Protein AF-A0A166AL87-F1 (afdb_monomer_lite)

Sequence (270 aa):
LDVDVDCTDPNGWQTPAPPPASHVGIPGDTWTGIASRAALLPNVRVRGVTHQHHPTIMALFAAEANRRSLALEYPAAIIDYPAELTDNILSIFAHLQSPVNLTVSGSPALYGRFEVLTFTGMGLDEVHREVTLSTTEPGRIIASFFDQSLPRTSVRSLTLDASLWKVFLQSCGDLPNLEHVLVRFPGGPYTSSFGDTVGAPSTWPSLRTLRLVGVGVERPILTVQTILNTIHALRLPEKMQVLVLERIDLLGPTHELAQMDAAQRVVLPQ

Foldseek 3Di:
DQWEAEPVDLPPTDGVDDDDDDDDDDDDPSPLVVLQVQLVALAYEYEQDDPVCQVSCCVRHLVPLNRQYYAYEHPDEPPPDDLVSLLSQLQSLLSAAFQKAWEWEWDDDPPDQWIWIKIWIAHPVNRIYIYTHIYNQVLSSLLSNCVRRNPLQRYAEYEYEQLCLQSNCQRVAENANHAYYEYEYQDDPSLVSQQPDPHQAHEHANHAEYEYEYPHPAAAEDEPVSVVSNLVSHNYPAAHAEYEYESHHYDDDCVCVCVDPNYPGYHDYD

pLDDT: mean 80.8, std 15.37, range [33.19, 97.62]

Structure (mmCIF, N/CA/C/O backbone):
data_AF-A0A166AL87-F1
#
_entry.id   AF-A0A166AL87-F1
#
loop_
_atom_site.group_PDB
_atom_site.id
_atom_site.type_symbol
_atom_site.label_atom_id
_atom_site.label_alt_id
_atom_site.label_comp_id
_atom_site.label_asym_id
_atom_site.label_entity_id
_atom_site.label_seq_id
_atom_site.pdbx_PDB_ins_code
_atom_site.Cartn_x
_atom_site.Cartn_y
_atom_site.Cartn_z
_atom_site.occupancy
_atom_site.B_iso_or_equiv
_atom_site.auth_seq_id
_atom_site.auth_comp_id
_atom_site.auth_asym_id
_atom_site.auth_atom_id
_atom_site.pdbx_PDB_model_num
ATOM 1 N N . LEU A 1 1 ? 4.055 -15.944 -13.967 1.00 62.59 1 LEU A N 1
ATOM 2 C CA . LEU A 1 1 ? 5.179 -15.100 -14.415 1.00 62.59 1 LEU A CA 1
ATOM 3 C C . LEU A 1 1 ? 5.733 -15.768 -15.656 1.00 62.59 1 LEU A C 1
ATOM 5 O O . LEU A 1 1 ? 6.060 -16.944 -15.551 1.00 62.59 1 LEU A O 1
ATOM 9 N N . ASP A 1 2 ? 5.767 -15.075 -16.793 1.00 76.19 2 ASP A N 1
ATOM 10 C CA . ASP A 1 2 ? 6.202 -15.682 -18.060 1.00 76.19 2 ASP A CA 1
ATOM 11 C C . ASP A 1 2 ? 7.680 -15.394 -18.331 1.00 76.19 2 ASP A C 1
ATOM 13 O O . ASP A 1 2 ? 8.364 -16.209 -18.944 1.00 76.19 2 ASP A O 1
ATOM 17 N N . VAL A 1 3 ? 8.186 -14.259 -17.835 1.00 81.69 3 VAL A N 1
ATOM 18 C CA . VAL A 1 3 ? 9.603 -13.897 -17.908 1.00 81.69 3 VAL A CA 1
ATOM 19 C C . VAL A 1 3 ? 10.027 -13.033 -16.719 1.00 81.69 3 VAL A C 1
ATOM 21 O O . VAL A 1 3 ? 9.261 -12.188 -16.246 1.00 81.69 3 VAL A O 1
ATOM 24 N N . ASP A 1 4 ? 11.259 -13.251 -16.264 1.00 81.50 4 ASP A N 1
ATOM 25 C CA . ASP A 1 4 ? 11.987 -12.397 -15.326 1.00 81.50 4 ASP A CA 1
ATOM 26 C C . ASP A 1 4 ? 13.245 -11.885 -16.036 1.00 81.50 4 ASP A C 1
ATOM 28 O O . ASP A 1 4 ? 14.024 -12.677 -16.574 1.00 81.50 4 ASP A O 1
ATOM 32 N N . VAL A 1 5 ? 13.386 -10.567 -16.120 1.00 81.56 5 VAL A N 1
ATOM 33 C CA . VAL A 1 5 ? 14.433 -9.900 -16.888 1.00 81.56 5 VAL A CA 1
ATOM 34 C C . VAL A 1 5 ? 15.276 -9.052 -15.941 1.00 81.56 5 VAL A C 1
ATOM 36 O O . VAL A 1 5 ? 14.786 -8.061 -15.408 1.00 81.56 5 VAL A O 1
ATOM 39 N N . ASP A 1 6 ? 16.548 -9.400 -15.769 1.00 81.31 6 ASP A N 1
ATOM 40 C CA . ASP A 1 6 ? 17.488 -8.620 -14.960 1.00 81.31 6 ASP A CA 1
ATOM 41 C C . ASP A 1 6 ? 18.301 -7.651 -15.836 1.00 81.31 6 ASP A C 1
ATOM 43 O O . ASP A 1 6 ? 19.064 -8.072 -16.702 1.00 81.31 6 ASP A O 1
ATOM 47 N N . CYS A 1 7 ? 18.142 -6.343 -15.618 1.00 75.50 7 CYS A N 1
ATOM 48 C CA . CYS A 1 7 ? 18.905 -5.301 -16.313 1.00 75.50 7 CYS A CA 1
ATOM 49 C C . CYS A 1 7 ? 20.388 -5.239 -15.892 1.00 75.50 7 CYS A C 1
ATOM 51 O O . CYS A 1 7 ? 21.172 -4.545 -16.539 1.00 75.50 7 CYS A O 1
ATOM 53 N N . THR A 1 8 ? 20.770 -5.869 -14.776 1.00 72.56 8 THR A N 1
ATOM 54 C CA . THR A 1 8 ? 22.143 -5.845 -14.239 1.00 72.56 8 THR A CA 1
ATOM 55 C C . THR A 1 8 ? 22.982 -7.036 -14.680 1.00 72.56 8 THR A C 1
ATOM 57 O O . THR A 1 8 ? 24.210 -6.942 -14.686 1.00 72.56 8 THR A O 1
ATOM 60 N N . ASP A 1 9 ? 22.337 -8.123 -15.105 1.00 68.50 9 ASP A N 1
ATOM 61 C CA . ASP A 1 9 ? 23.007 -9.286 -15.667 1.00 68.50 9 ASP A CA 1
ATOM 62 C C . ASP A 1 9 ? 22.778 -9.336 -17.190 1.00 68.50 9 ASP A C 1
ATOM 64 O O . ASP A 1 9 ? 21.678 -9.660 -17.644 1.00 68.50 9 ASP A O 1
ATOM 68 N N . PRO A 1 10 ? 23.807 -9.072 -18.019 1.00 57.94 10 PRO A N 1
ATOM 69 C CA . PRO A 1 10 ? 23.687 -9.170 -19.474 1.00 57.94 10 PRO A CA 1
ATOM 70 C C . PRO A 1 10 ? 23.348 -10.591 -19.966 1.00 57.94 10 PRO A C 1
ATOM 72 O O . PRO A 1 10 ? 22.984 -10.750 -21.133 1.00 57.94 10 PRO A O 1
ATOM 75 N N . ASN A 1 11 ? 23.446 -11.606 -19.096 1.00 57.69 11 ASN A N 1
ATOM 76 C CA . ASN A 1 11 ? 23.045 -12.995 -19.326 1.00 57.69 11 ASN A CA 1
ATOM 77 C C . ASN A 1 11 ? 21.833 -13.431 -18.471 1.00 57.69 11 ASN A C 1
ATOM 79 O O . ASN A 1 11 ? 21.455 -14.601 -18.526 1.00 57.69 11 ASN A O 1
ATOM 83 N N . GLY A 1 12 ? 21.211 -12.521 -17.710 1.00 51.00 12 GLY A N 1
ATOM 84 C CA . GLY A 1 12 ? 20.216 -12.784 -16.657 1.00 51.00 12 GLY A CA 1
ATOM 85 C C . GLY A 1 12 ? 18.828 -13.203 -17.137 1.00 51.00 12 GLY A C 1
ATOM 86 O O . GLY A 1 12 ? 17.823 -12.886 -16.505 1.00 51.00 12 GLY A O 1
ATOM 87 N N . TRP A 1 13 ? 18.745 -13.888 -18.276 1.00 55.47 13 TRP A N 1
ATOM 88 C CA . TRP A 1 13 ? 17.519 -14.509 -18.761 1.00 55.47 13 TRP A CA 1
ATOM 89 C C . TRP A 1 13 ? 17.313 -15.862 -18.088 1.00 55.47 13 TRP A C 1
ATOM 91 O O . TRP A 1 13 ? 17.967 -16.843 -18.436 1.00 55.47 13 TRP A O 1
ATOM 101 N N . GLN A 1 14 ? 16.334 -15.948 -17.191 1.00 47.12 14 GLN A N 1
ATOM 102 C CA . GLN A 1 14 ? 15.749 -17.228 -16.799 1.00 47.12 14 GLN A CA 1
ATOM 103 C C . GLN A 1 14 ? 14.353 -17.335 -17.413 1.00 47.12 14 GLN A C 1
ATOM 105 O O . GLN A 1 14 ? 13.357 -16.886 -16.854 1.00 47.12 14 GLN A O 1
ATOM 110 N N . THR A 1 15 ? 14.277 -17.942 -18.597 1.00 41.88 15 THR A N 1
ATOM 111 C CA . THR A 1 15 ? 13.032 -18.589 -19.032 1.00 41.88 15 THR A CA 1
ATOM 112 C C . THR A 1 15 ? 12.976 -19.969 -18.366 1.00 41.88 15 THR A C 1
ATOM 114 O O . THR A 1 15 ? 14.023 -20.614 -18.259 1.00 41.88 15 THR A O 1
ATOM 117 N N . PRO A 1 16 ? 11.814 -20.475 -17.905 1.00 39.38 16 PRO A N 1
ATOM 118 C CA . PRO A 1 16 ? 11.702 -21.904 -17.631 1.00 39.38 16 PRO A CA 1
ATOM 119 C C . PRO A 1 16 ? 12.000 -22.630 -18.957 1.00 39.38 16 PRO A C 1
ATOM 121 O O . PRO A 1 16 ? 11.328 -22.401 -19.958 1.00 39.38 16 PRO A O 1
ATOM 124 N N . ALA A 1 17 ? 13.104 -23.378 -18.967 1.00 40.38 17 ALA A N 1
ATOM 125 C CA . ALA A 1 17 ? 13.898 -23.772 -20.134 1.00 40.38 17 ALA A CA 1
ATOM 126 C C . ALA A 1 17 ? 13.139 -24.143 -21.432 1.00 40.38 17 ALA A C 1
ATOM 128 O O . ALA A 1 17 ? 12.205 -24.944 -21.391 1.00 40.38 17 ALA A O 1
ATOM 129 N N . PRO A 1 18 ? 13.654 -23.733 -22.609 1.00 43.50 18 PRO A N 1
ATOM 130 C CA . PRO A 1 18 ? 13.506 -24.468 -23.865 1.00 43.50 18 PRO A CA 1
ATOM 131 C C . PRO A 1 18 ? 14.831 -25.161 -24.285 1.00 43.50 18 PRO A C 1
ATOM 133 O O . PRO A 1 18 ? 15.889 -24.850 -23.734 1.00 43.50 18 PRO A O 1
ATOM 136 N N . PRO A 1 19 ? 14.801 -26.150 -25.210 1.00 40.03 19 PRO A N 1
ATOM 137 C CA . PRO A 1 19 ? 15.909 -27.084 -25.451 1.00 40.03 19 PRO A CA 1
ATOM 138 C C . PRO A 1 19 ? 17.120 -26.407 -26.119 1.00 40.03 19 PRO A C 1
ATOM 140 O O . PRO A 1 19 ? 16.991 -25.308 -26.663 1.00 40.03 19 PRO A O 1
ATOM 143 N N . PRO A 1 20 ? 18.310 -27.040 -26.099 1.00 45.12 20 PRO A N 1
ATOM 144 C CA . PRO A 1 20 ? 19.537 -26.365 -26.480 1.00 45.12 20 PRO A CA 1
ATOM 145 C C . PRO A 1 20 ? 19.622 -26.239 -28.000 1.00 45.12 20 PRO A C 1
ATOM 147 O O . PRO A 1 20 ? 19.520 -27.230 -28.720 1.00 45.12 20 PRO A O 1
ATOM 150 N N . ALA A 1 21 ? 19.907 -25.034 -28.485 1.00 37.06 21 ALA A N 1
ATOM 151 C CA . ALA A 1 21 ? 20.569 -24.867 -29.767 1.00 37.06 21 ALA A CA 1
ATOM 152 C C . ALA A 1 21 ? 21.451 -23.615 -29.755 1.00 37.06 21 ALA A C 1
ATOM 154 O O . ALA A 1 21 ? 21.004 -22.493 -29.535 1.00 37.06 21 ALA A O 1
ATOM 155 N N . SER A 1 22 ? 22.730 -23.884 -29.984 1.00 42.44 22 SER A N 1
ATOM 156 C CA . SER A 1 22 ? 23.825 -22.992 -30.349 1.00 42.44 22 SER A CA 1
ATOM 157 C C . SER A 1 22 ? 23.432 -21.790 -31.214 1.00 42.44 22 SER A C 1
ATOM 159 O O . SER A 1 22 ? 22.923 -22.012 -32.301 1.00 42.44 22 SER A O 1
ATOM 161 N N . HIS A 1 23 ? 23.803 -20.572 -30.804 1.00 35.94 23 HIS A N 1
ATOM 162 C CA . HIS A 1 23 ? 24.295 -19.471 -31.657 1.00 35.94 23 HIS A CA 1
ATOM 163 C C . HIS A 1 23 ? 25.000 -18.452 -30.734 1.00 35.94 23 HIS A C 1
ATOM 165 O O . HIS A 1 23 ? 24.417 -18.002 -29.757 1.00 35.94 23 HIS A O 1
ATOM 171 N N . VAL A 1 24 ? 26.334 -18.342 -30.792 1.00 34.31 24 VAL A N 1
ATOM 172 C CA . VAL A 1 24 ? 27.117 -17.343 -31.558 1.00 34.31 24 VAL A CA 1
ATOM 173 C C . VAL A 1 24 ? 26.816 -15.901 -31.122 1.00 34.31 24 VAL A C 1
ATOM 175 O O . VAL A 1 24 ? 25.685 -15.437 -31.200 1.00 34.31 24 VAL A O 1
ATOM 178 N N . GLY A 1 25 ? 27.859 -15.219 -30.636 1.00 33.19 25 GLY A N 1
ATOM 179 C CA . GLY A 1 25 ? 27.777 -13.944 -29.930 1.00 33.19 25 GLY A CA 1
ATOM 180 C C . GLY A 1 25 ? 27.331 -12.735 -30.753 1.00 33.19 25 GLY A C 1
ATOM 181 O O . GLY A 1 25 ? 27.537 -12.660 -31.962 1.00 33.19 25 GLY A O 1
ATOM 182 N N . ILE A 1 26 ? 26.790 -11.752 -30.031 1.00 35.66 26 ILE A N 1
ATOM 183 C CA . ILE A 1 26 ? 26.637 -10.364 -30.470 1.00 35.66 26 ILE A CA 1
ATOM 184 C C . ILE A 1 26 ? 27.148 -9.476 -29.322 1.00 35.66 26 ILE A C 1
ATOM 186 O O . ILE A 1 26 ? 26.513 -9.436 -28.268 1.00 35.66 26 ILE A O 1
ATOM 190 N N . PRO A 1 27 ? 28.297 -8.793 -29.467 1.00 40.56 27 PRO A N 1
ATOM 191 C CA . PRO A 1 27 ? 28.697 -7.727 -28.563 1.00 40.56 27 PRO A CA 1
ATOM 192 C C . PRO A 1 27 ? 28.059 -6.408 -29.030 1.00 40.56 27 PRO A C 1
ATOM 194 O O . PRO A 1 27 ? 28.359 -5.927 -30.120 1.00 40.56 27 PRO A O 1
ATOM 197 N N . GLY A 1 28 ? 27.182 -5.846 -28.193 1.00 41.03 28 GLY A N 1
ATOM 198 C CA . GLY A 1 28 ? 26.427 -4.606 -28.432 1.00 41.03 28 GLY A CA 1
ATOM 199 C C . GLY A 1 28 ? 24.920 -4.866 -28.552 1.00 41.03 28 GLY A C 1
ATOM 200 O O . GLY A 1 28 ? 24.495 -5.612 -29.425 1.00 41.03 28 GLY A O 1
ATOM 201 N N . ASP A 1 29 ? 24.114 -4.275 -27.664 1.00 52.00 29 ASP A N 1
ATOM 202 C CA . ASP A 1 29 ? 22.635 -4.317 -27.659 1.00 52.00 29 ASP A CA 1
ATOM 203 C C . ASP A 1 29 ? 21.937 -5.676 -27.454 1.00 52.00 29 ASP A C 1
ATOM 205 O O . ASP A 1 29 ? 20.791 -5.879 -27.869 1.00 52.00 29 ASP A O 1
ATOM 209 N N . THR A 1 30 ? 22.545 -6.600 -26.705 1.00 62.25 30 THR A N 1
ATOM 210 C CA . THR A 1 30 ? 21.826 -7.801 -26.238 1.00 62.25 30 THR A CA 1
ATOM 211 C C . THR A 1 30 ? 20.598 -7.437 -25.400 1.00 62.25 30 THR A C 1
ATOM 213 O O . THR A 1 30 ? 19.546 -8.051 -25.574 1.00 62.25 30 THR A O 1
ATOM 216 N N . TRP A 1 31 ? 20.692 -6.388 -24.574 1.00 66.81 31 TRP A N 1
ATOM 217 C CA . TRP A 1 31 ? 19.609 -5.898 -23.718 1.00 66.81 31 TRP A CA 1
ATOM 218 C C . TRP A 1 31 ? 18.373 -5.418 -24.491 1.00 66.81 31 TRP A C 1
ATOM 220 O O . TRP A 1 31 ? 17.261 -5.855 -24.209 1.00 66.81 31 TRP A O 1
ATOM 230 N N . THR A 1 32 ? 18.533 -4.551 -25.491 1.00 69.81 32 THR A N 1
ATOM 231 C CA . THR A 1 32 ? 17.397 -3.968 -26.227 1.00 69.81 32 THR A CA 1
ATOM 232 C C . THR A 1 32 ? 16.627 -5.035 -27.012 1.00 69.81 32 THR A C 1
ATOM 234 O O . THR A 1 32 ? 15.392 -5.053 -27.006 1.00 69.81 32 THR A O 1
ATOM 237 N N . GLY A 1 33 ? 17.335 -5.987 -27.632 1.00 72.94 33 GLY A N 1
ATOM 238 C CA . GLY A 1 33 ? 16.710 -7.134 -28.303 1.00 72.94 33 GLY A CA 1
ATOM 239 C C . GLY A 1 33 ? 16.046 -8.119 -27.330 1.00 72.94 33 GLY A C 1
ATOM 240 O O . GLY A 1 33 ? 15.048 -8.765 -27.659 1.00 72.94 33 GLY A O 1
ATOM 241 N N . ILE A 1 34 ? 16.575 -8.230 -26.113 1.00 71.62 34 ILE A N 1
ATOM 242 C CA . ILE A 1 34 ? 15.970 -8.959 -24.994 1.00 71.62 34 ILE A CA 1
ATOM 243 C C . ILE A 1 34 ? 14.666 -8.284 -24.548 1.00 71.62 34 ILE A C 1
ATOM 245 O O . ILE A 1 34 ? 13.617 -8.930 -24.531 1.00 71.62 34 ILE A O 1
ATOM 249 N N . ALA A 1 35 ? 14.712 -6.989 -24.246 1.00 75.62 35 ALA A N 1
ATOM 250 C CA . ALA A 1 35 ? 13.580 -6.217 -23.759 1.00 75.62 35 ALA A CA 1
ATOM 251 C C . ALA A 1 35 ? 12.435 -6.216 -24.780 1.00 75.62 35 ALA A C 1
ATOM 253 O O . ALA A 1 35 ? 11.284 -6.443 -24.419 1.00 75.62 35 ALA A O 1
ATOM 254 N N . SER A 1 36 ? 12.762 -6.084 -26.069 1.00 79.38 36 SER A N 1
ATOM 255 C CA . SER A 1 36 ? 11.781 -6.131 -27.161 1.00 79.38 36 SER A CA 1
ATOM 256 C C . SER A 1 36 ? 11.045 -7.473 -27.244 1.00 79.38 36 SER A C 1
ATOM 258 O O . SER A 1 36 ? 9.847 -7.502 -27.505 1.00 79.38 36 SER A O 1
ATOM 260 N N . ARG A 1 37 ? 11.730 -8.598 -26.990 1.00 78.25 37 ARG A N 1
ATOM 261 C CA . ARG A 1 37 ? 11.098 -9.930 -26.971 1.00 78.25 37 ARG A CA 1
ATOM 262 C C . ARG A 1 37 ? 10.248 -10.141 -25.724 1.00 78.25 37 ARG A C 1
ATOM 264 O O . ARG A 1 37 ? 9.121 -10.615 -25.831 1.00 78.25 37 ARG A O 1
ATOM 271 N N . ALA A 1 38 ? 10.765 -9.760 -24.558 1.00 81.50 38 ALA A N 1
ATOM 272 C CA . ALA A 1 38 ? 10.020 -9.827 -23.304 1.00 81.50 38 ALA A CA 1
ATOM 273 C C . ALA A 1 38 ? 8.758 -8.948 -23.341 1.00 81.50 38 ALA A C 1
ATOM 275 O O . ALA A 1 38 ? 7.728 -9.329 -22.791 1.00 81.50 38 ALA A O 1
ATOM 276 N N . ALA A 1 39 ? 8.797 -7.814 -24.049 1.00 82.31 39 ALA A N 1
ATOM 277 C CA . ALA A 1 39 ? 7.653 -6.927 -24.221 1.00 82.31 39 ALA A CA 1
ATOM 278 C C . ALA A 1 39 ? 6.463 -7.592 -24.935 1.00 82.31 39 ALA A C 1
ATOM 280 O O . ALA A 1 39 ? 5.337 -7.136 -24.762 1.00 82.31 39 ALA A O 1
ATOM 281 N N . LEU A 1 40 ? 6.655 -8.702 -25.649 1.00 83.56 40 LEU A N 1
ATOM 282 C CA . LEU A 1 40 ? 5.561 -9.455 -26.274 1.00 83.56 40 LEU A CA 1
ATOM 283 C C . LEU A 1 40 ? 4.847 -10.413 -25.305 1.00 83.56 40 LEU A C 1
ATOM 285 O O . LEU A 1 40 ? 3.809 -10.972 -25.652 1.00 83.56 40 LEU A O 1
ATOM 289 N N . LEU A 1 41 ? 5.392 -10.634 -24.104 1.00 86.81 41 LEU A N 1
ATOM 290 C CA . LEU A 1 41 ? 4.856 -11.603 -23.148 1.00 86.81 41 LEU A CA 1
ATOM 291 C C . LEU A 1 41 ? 3.808 -10.975 -22.215 1.00 86.81 41 LEU A C 1
ATOM 293 O O . LEU A 1 41 ? 3.985 -9.845 -21.758 1.00 86.81 41 LEU A O 1
ATOM 297 N N . PRO A 1 42 ? 2.723 -11.687 -21.869 1.00 87.81 42 PRO A N 1
ATOM 298 C CA . PRO A 1 42 ? 1.642 -11.096 -21.089 1.00 87.81 42 PRO A CA 1
ATOM 299 C C . PRO A 1 42 ? 2.005 -10.844 -19.620 1.00 87.81 42 PRO A C 1
ATOM 301 O O . PRO A 1 42 ? 1.432 -9.931 -19.027 1.00 87.81 42 PRO A O 1
ATOM 304 N N . ASN A 1 43 ? 2.943 -11.599 -19.032 1.00 91.81 43 ASN A N 1
ATOM 305 C CA . ASN A 1 43 ? 3.384 -11.417 -17.646 1.00 91.81 43 ASN A CA 1
ATOM 306 C C . ASN A 1 43 ? 4.903 -11.224 -17.542 1.00 91.81 43 ASN A C 1
ATOM 308 O O . ASN A 1 43 ? 5.667 -12.187 -17.659 1.00 91.81 43 ASN A O 1
ATOM 312 N N . VAL A 1 44 ? 5.330 -9.999 -17.243 1.00 89.88 44 VAL A N 1
ATOM 313 C CA . VAL A 1 44 ? 6.743 -9.603 -17.230 1.00 89.88 44 VAL A CA 1
ATOM 314 C C . VAL A 1 44 ? 7.144 -9.068 -15.863 1.00 89.88 44 VAL A C 1
ATOM 316 O O . VAL A 1 44 ? 6.463 -8.208 -15.304 1.00 89.88 44 VAL A O 1
ATOM 319 N N . ARG A 1 45 ? 8.296 -9.516 -15.365 1.00 90.50 45 ARG A N 1
ATOM 320 C CA . ARG A 1 45 ? 9.041 -8.831 -14.310 1.00 90.50 45 ARG A CA 1
ATOM 321 C C . ARG A 1 45 ? 10.354 -8.307 -14.878 1.00 90.50 45 ARG A C 1
ATOM 323 O O . ARG A 1 45 ? 11.044 -9.029 -15.590 1.00 90.50 45 ARG A O 1
ATOM 330 N N . VAL A 1 46 ? 10.676 -7.057 -14.567 1.00 88.81 46 VAL A N 1
ATOM 331 C CA . VAL A 1 46 ? 11.949 -6.428 -14.908 1.00 88.81 46 VAL A CA 1
ATOM 332 C C . VAL A 1 46 ? 12.611 -5.950 -13.627 1.00 88.81 46 VAL A C 1
ATOM 334 O O . VAL A 1 46 ? 12.046 -5.129 -12.904 1.00 88.81 46 VAL A O 1
ATOM 337 N N . ARG A 1 47 ? 13.809 -6.453 -13.353 1.00 88.69 47 ARG A N 1
ATOM 338 C CA . ARG A 1 47 ? 14.613 -6.110 -12.185 1.00 88.69 47 ARG A CA 1
ATOM 339 C C . ARG A 1 47 ? 15.838 -5.314 -12.559 1.00 88.69 47 ARG A C 1
ATOM 341 O O . ARG A 1 47 ? 16.253 -5.287 -13.713 1.00 88.69 47 ARG A O 1
ATOM 348 N N . GLY A 1 48 ? 16.432 -4.666 -11.566 1.00 82.38 48 GLY A N 1
ATOM 349 C CA . GLY A 1 48 ? 17.691 -3.976 -11.787 1.00 82.38 48 GLY A CA 1
ATOM 350 C C . GLY A 1 48 ? 17.544 -2.673 -12.577 1.00 82.38 48 GLY A C 1
ATOM 351 O O . GLY A 1 48 ? 18.519 -2.198 -13.157 1.00 82.38 48 GLY A O 1
ATOM 352 N N . VAL A 1 49 ? 16.333 -2.108 -12.673 1.00 83.75 49 VAL A N 1
ATOM 353 C CA . VAL A 1 49 ? 16.069 -0.972 -13.562 1.00 83.75 49 VAL A CA 1
ATOM 354 C C . VAL A 1 49 ? 16.831 0.259 -13.073 1.00 83.75 49 VAL A C 1
ATOM 356 O O . VAL A 1 49 ? 16.660 0.724 -11.948 1.00 83.75 49 VAL A O 1
ATOM 359 N N . THR A 1 50 ? 17.684 0.800 -13.941 1.00 79.50 50 THR A N 1
ATOM 360 C CA . THR A 1 50 ? 18.452 2.025 -13.687 1.00 79.50 50 THR A CA 1
ATOM 361 C C . THR A 1 50 ? 17.889 3.171 -14.524 1.00 79.50 50 THR A C 1
ATOM 363 O O . THR A 1 50 ? 17.122 2.949 -15.464 1.00 79.50 50 THR A O 1
ATOM 366 N N . HIS A 1 51 ? 18.321 4.402 -14.240 1.00 73.56 51 HIS A N 1
ATOM 367 C CA . HIS A 1 51 ? 17.979 5.582 -15.041 1.00 73.56 51 HIS A CA 1
ATOM 368 C C . HIS A 1 51 ? 18.221 5.385 -16.548 1.00 73.56 51 HIS A C 1
ATOM 370 O O . HIS A 1 51 ? 17.416 5.813 -17.368 1.00 73.56 51 HIS A O 1
ATOM 376 N N . GLN A 1 52 ? 19.317 4.720 -16.925 1.00 75.81 52 GLN A N 1
ATOM 377 C CA . GLN A 1 52 ? 19.669 4.506 -18.333 1.00 75.81 52 GLN A CA 1
ATOM 378 C C . GLN A 1 52 ? 18.688 3.556 -19.034 1.00 75.81 52 GLN A C 1
ATOM 380 O O . GLN A 1 52 ? 18.394 3.725 -20.215 1.00 75.81 52 GLN A O 1
ATOM 385 N N . HIS A 1 53 ? 18.138 2.589 -18.298 1.00 78.56 53 HIS A N 1
ATOM 386 C CA . HIS A 1 53 ? 17.151 1.646 -18.817 1.00 78.56 53 HIS A CA 1
ATOM 387 C C . HIS A 1 53 ? 15.739 2.246 -18.863 1.00 78.56 53 HIS A C 1
ATOM 389 O O . HIS A 1 53 ? 14.937 1.841 -19.705 1.00 78.56 53 HIS A O 1
ATOM 395 N N . HIS A 1 54 ? 15.434 3.215 -17.993 1.00 79.19 54 HIS A N 1
ATOM 396 C CA . HIS A 1 54 ? 14.081 3.727 -17.772 1.00 79.19 54 HIS A CA 1
ATOM 397 C C . HIS A 1 54 ? 13.343 4.169 -19.055 1.00 79.19 54 HIS A C 1
ATOM 399 O O . HIS A 1 54 ? 12.231 3.678 -19.257 1.00 79.19 54 HIS A O 1
ATOM 405 N N . PRO A 1 55 ? 13.922 4.970 -19.979 1.00 81.31 55 PRO A N 1
ATOM 406 C CA . PRO A 1 55 ? 13.228 5.349 -21.216 1.00 81.31 55 PRO A CA 1
ATOM 407 C C . PRO A 1 55 ? 12.815 4.141 -22.064 1.00 81.31 55 PRO A C 1
ATOM 409 O O . PRO A 1 55 ? 11.700 4.082 -22.575 1.00 81.31 55 PRO A O 1
ATOM 412 N N . THR A 1 56 ? 13.694 3.141 -22.160 1.00 81.94 56 THR A N 1
ATOM 413 C CA . THR A 1 56 ? 13.427 1.903 -22.903 1.00 81.94 56 THR A CA 1
ATOM 414 C C . THR A 1 56 ? 12.353 1.069 -22.209 1.00 81.94 56 THR A C 1
ATOM 416 O O . THR A 1 56 ? 11.467 0.535 -22.871 1.00 81.94 56 THR A O 1
ATOM 419 N N . ILE A 1 57 ? 12.385 0.986 -20.873 1.00 83.19 57 ILE A N 1
ATOM 420 C CA . ILE A 1 57 ? 11.366 0.261 -20.108 1.00 83.19 57 ILE A CA 1
ATOM 421 C C . ILE A 1 57 ? 9.990 0.905 -20.271 1.00 83.19 57 ILE A C 1
ATOM 423 O O . ILE A 1 57 ? 9.008 0.203 -20.515 1.00 83.19 57 ILE A O 1
ATOM 427 N N . MET A 1 58 ? 9.913 2.231 -20.175 1.00 84.19 58 MET A N 1
ATOM 428 C CA . MET A 1 58 ? 8.654 2.946 -20.361 1.00 84.19 58 MET A CA 1
ATOM 429 C C . MET A 1 58 ? 8.129 2.784 -21.794 1.00 84.19 58 MET A C 1
ATOM 431 O O . MET A 1 58 ? 6.956 2.470 -21.986 1.00 84.19 58 MET A O 1
ATOM 435 N N . ALA A 1 59 ? 9.003 2.890 -22.799 1.00 83.31 59 ALA A N 1
ATOM 436 C CA . ALA A 1 59 ? 8.621 2.734 -24.201 1.00 83.31 59 ALA A CA 1
ATOM 437 C C . ALA A 1 59 ? 8.138 1.315 -24.555 1.00 83.31 59 ALA A C 1
ATOM 439 O O . ALA A 1 59 ? 7.198 1.170 -25.329 1.00 83.31 59 ALA A O 1
ATOM 440 N N . LEU A 1 60 ? 8.772 0.271 -24.012 1.00 81.31 60 LEU A N 1
ATOM 441 C CA . LEU A 1 60 ? 8.481 -1.118 -24.391 1.00 81.31 60 LEU A CA 1
ATOM 442 C C . LEU A 1 60 ? 7.438 -1.798 -23.499 1.00 81.31 60 LEU A C 1
ATOM 444 O O . LEU A 1 60 ? 6.659 -2.623 -23.975 1.00 81.31 60 LEU A O 1
ATOM 448 N N . PHE A 1 61 ? 7.428 -1.494 -22.200 1.00 81.44 61 PHE A N 1
ATOM 449 C CA . PHE A 1 61 ? 6.586 -2.201 -21.235 1.00 81.44 61 PHE A CA 1
ATOM 450 C C . PHE A 1 61 ? 5.451 -1.342 -20.698 1.00 81.44 61 PHE A C 1
ATOM 452 O O . PHE A 1 61 ? 4.334 -1.850 -20.610 1.00 81.44 61 PHE A O 1
ATOM 459 N N . ALA A 1 62 ? 5.716 -0.075 -20.358 1.00 72.38 62 ALA A N 1
ATOM 460 C CA . ALA A 1 62 ? 4.692 0.811 -19.801 1.00 72.38 62 ALA A CA 1
ATOM 461 C C . ALA A 1 62 ? 3.687 1.286 -20.855 1.00 72.38 62 ALA A C 1
ATOM 463 O O . ALA A 1 62 ? 2.521 1.445 -20.526 1.00 72.38 62 ALA A O 1
ATOM 464 N N . ALA A 1 63 ? 4.102 1.451 -22.114 1.00 73.31 63 ALA A N 1
ATOM 465 C CA . ALA A 1 63 ? 3.200 1.838 -23.200 1.00 73.31 63 ALA A CA 1
ATOM 466 C C . ALA A 1 63 ? 2.110 0.786 -23.511 1.00 73.31 63 ALA A C 1
ATOM 468 O O . ALA A 1 63 ? 1.084 1.122 -24.100 1.00 73.31 63 ALA A O 1
ATOM 469 N N . GLU A 1 64 ? 2.304 -0.479 -23.116 1.00 76.00 64 GLU A N 1
ATOM 470 C CA . GLU A 1 64 ? 1.350 -1.557 -23.396 1.00 76.00 64 GLU A CA 1
ATOM 471 C C . GLU A 1 64 ? 0.306 -1.688 -22.278 1.00 76.00 64 GLU A C 1
ATOM 473 O O . GLU A 1 64 ? 0.443 -2.488 -21.345 1.00 76.00 64 GLU A O 1
ATOM 478 N N . ALA A 1 65 ? -0.772 -0.913 -22.395 1.00 73.81 65 ALA A N 1
ATOM 479 C CA . ALA A 1 65 ? -1.856 -0.892 -21.416 1.00 73.81 65 ALA A CA 1
ATOM 480 C C . ALA A 1 65 ? -2.536 -2.265 -21.228 1.00 73.81 65 ALA A C 1
ATOM 482 O O . ALA A 1 65 ? -2.941 -2.586 -20.112 1.00 73.81 65 ALA A O 1
ATOM 483 N N . ASN A 1 66 ? -2.595 -3.111 -22.268 1.00 75.38 66 ASN A N 1
ATOM 484 C CA . ASN A 1 66 ? -3.297 -4.403 -22.220 1.00 75.38 66 ASN A CA 1
ATOM 485 C C . ASN A 1 66 ? -2.460 -5.545 -21.626 1.00 75.38 66 ASN A C 1
ATOM 487 O O . ASN A 1 66 ? -2.922 -6.687 -21.556 1.00 75.38 66 ASN A O 1
ATOM 491 N N . ARG A 1 67 ? -1.214 -5.281 -21.209 1.00 87.75 67 ARG A N 1
ATOM 492 C CA . ARG A 1 67 ? -0.370 -6.313 -20.599 1.00 87.75 67 ARG A CA 1
ATOM 493 C C . ARG A 1 67 ? -1.015 -6.804 -19.308 1.00 87.75 67 ARG A C 1
ATOM 495 O O . ARG A 1 67 ? -1.297 -6.002 -18.418 1.00 87.75 67 ARG A O 1
ATOM 502 N N . ARG A 1 68 ? -1.177 -8.122 -19.170 1.00 90.75 68 ARG A N 1
ATOM 503 C CA . ARG A 1 68 ? -1.821 -8.728 -17.998 1.00 90.75 68 ARG A CA 1
ATOM 504 C C . ARG A 1 68 ? -1.049 -8.466 -16.709 1.00 90.75 68 ARG A C 1
ATOM 506 O O . ARG A 1 68 ? -1.659 -8.133 -15.704 1.00 90.75 68 ARG A O 1
ATOM 513 N N . SER A 1 69 ? 0.276 -8.585 -16.721 1.00 93.44 69 SER A N 1
ATOM 514 C CA . SER A 1 69 ? 1.094 -8.338 -15.533 1.00 93.44 69 SER A CA 1
ATOM 515 C C . SER A 1 69 ? 2.416 -7.659 -15.875 1.00 93.44 69 SER A C 1
ATOM 517 O O . SER A 1 69 ? 3.132 -8.093 -16.781 1.00 93.44 69 SER A O 1
ATOM 519 N N . LEU A 1 70 ? 2.738 -6.602 -15.128 1.00 93.69 70 LEU A N 1
ATOM 520 C CA . LEU A 1 70 ? 4.019 -5.903 -15.182 1.00 93.69 70 LEU A CA 1
ATOM 521 C C . LEU A 1 70 ? 4.528 -5.647 -13.764 1.00 93.69 70 LEU A C 1
ATOM 523 O O . LEU A 1 70 ? 3.823 -5.022 -12.976 1.00 93.69 70 LEU A O 1
ATOM 527 N N . ALA A 1 71 ? 5.745 -6.090 -13.464 1.00 93.75 71 ALA A N 1
ATOM 528 C CA . ALA A 1 71 ? 6.456 -5.774 -12.229 1.00 93.75 71 ALA A CA 1
ATOM 529 C C . ALA A 1 71 ? 7.799 -5.110 -12.551 1.00 93.75 71 ALA A C 1
ATOM 531 O O . ALA A 1 71 ? 8.573 -5.664 -13.330 1.00 93.75 71 ALA A O 1
ATOM 532 N N . LEU A 1 72 ? 8.078 -3.945 -11.967 1.00 92.25 72 LEU A N 1
ATOM 533 C CA . LEU A 1 72 ? 9.324 -3.203 -12.163 1.00 92.25 72 LEU A CA 1
ATOM 534 C C . LEU A 1 72 ? 10.054 -3.024 -10.829 1.00 92.25 72 LEU A C 1
ATOM 536 O O . LEU A 1 72 ? 9.478 -2.508 -9.877 1.00 92.25 72 LEU A O 1
ATOM 540 N N . GLU A 1 73 ? 11.328 -3.395 -10.767 1.00 91.38 73 GLU A N 1
ATOM 541 C CA . GLU A 1 73 ? 12.155 -3.265 -9.566 1.00 91.38 73 GLU A CA 1
ATOM 542 C C . GLU A 1 73 ? 13.359 -2.351 -9.832 1.00 91.38 73 GLU A C 1
ATOM 544 O O . GLU A 1 73 ? 14.216 -2.633 -10.677 1.00 91.38 73 GLU A O 1
ATOM 549 N N . TYR A 1 74 ? 13.410 -1.248 -9.084 1.00 87.12 74 TYR A N 1
ATOM 550 C CA . TYR A 1 74 ? 14.455 -0.230 -9.120 1.00 87.12 74 TYR A CA 1
ATOM 551 C C . TYR A 1 74 ? 15.359 -0.400 -7.885 1.00 87.12 74 TYR A C 1
ATOM 553 O O . TYR A 1 74 ? 14.968 -0.005 -6.781 1.00 87.12 74 TYR A O 1
ATOM 561 N N . PRO A 1 75 ? 16.561 -0.997 -8.031 1.00 73.81 75 PRO A N 1
ATOM 562 C CA . PRO A 1 75 ? 17.423 -1.340 -6.896 1.00 73.81 75 PRO A CA 1
ATOM 563 C C . PRO A 1 75 ? 18.151 -0.127 -6.307 1.00 73.81 75 PRO A C 1
ATOM 565 O O . PRO A 1 75 ? 18.509 -0.124 -5.131 1.00 73.81 75 PRO A O 1
ATOM 568 N N . ALA A 1 76 ? 18.410 0.899 -7.122 1.00 68.44 76 ALA A N 1
ATOM 569 C CA . ALA A 1 76 ? 19.064 2.114 -6.670 1.00 68.44 76 ALA A CA 1
ATOM 570 C C . ALA A 1 76 ? 18.052 2.988 -5.930 1.00 68.44 76 ALA A C 1
ATOM 572 O O . ALA A 1 76 ? 16.917 3.155 -6.378 1.00 68.44 76 ALA A O 1
ATOM 573 N N . ALA A 1 77 ? 18.481 3.568 -4.811 1.00 60.50 77 ALA A N 1
ATOM 574 C CA . ALA A 1 77 ? 17.683 4.558 -4.119 1.00 60.50 77 ALA A CA 1
ATOM 575 C C . ALA A 1 77 ? 17.339 5.705 -5.074 1.00 60.50 77 ALA A C 1
ATOM 577 O O . ALA A 1 77 ? 18.221 6.306 -5.692 1.00 60.50 77 ALA A O 1
ATOM 578 N N . ILE A 1 78 ? 16.046 5.994 -5.186 1.00 62.03 78 ILE A N 1
ATOM 579 C CA . ILE A 1 78 ? 15.512 7.163 -5.867 1.00 62.03 78 ILE A CA 1
ATOM 580 C C . ILE A 1 78 ? 15.750 8.367 -4.941 1.00 62.03 78 ILE A C 1
ATOM 582 O O . ILE A 1 78 ? 14.828 8.939 -4.372 1.00 62.03 78 ILE A O 1
ATOM 586 N N . ILE A 1 79 ? 17.021 8.688 -4.703 1.00 51.09 79 ILE A N 1
ATOM 587 C CA . ILE A 1 79 ? 17.459 9.912 -4.028 1.00 51.09 79 ILE A CA 1
ATOM 588 C C . ILE A 1 79 ? 17.717 10.920 -5.135 1.00 51.09 79 ILE A C 1
ATOM 590 O O . ILE A 1 79 ? 18.354 10.576 -6.129 1.00 51.09 79 ILE A O 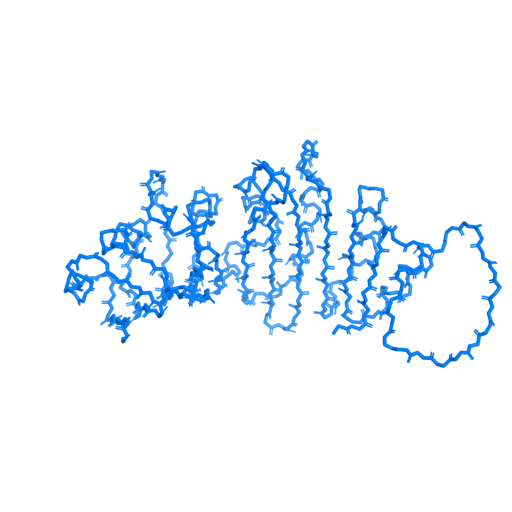1
ATOM 59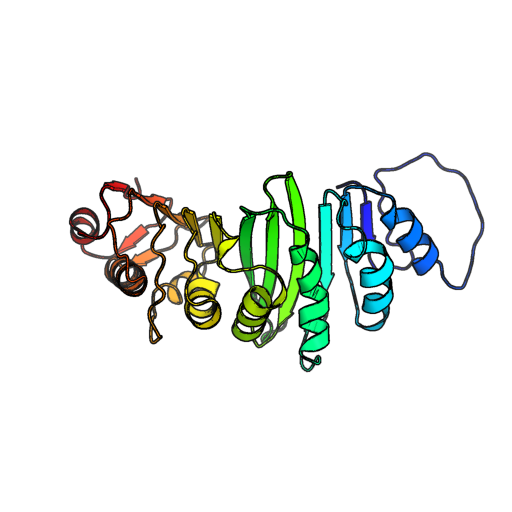4 N N . ASP A 1 80 ? 17.220 12.141 -4.979 1.00 50.28 80 ASP A N 1
ATOM 595 C CA . ASP A 1 80 ? 17.529 13.267 -5.868 1.00 50.28 80 ASP A CA 1
ATOM 596 C C . ASP A 1 80 ? 17.035 13.147 -7.322 1.00 50.28 80 ASP A C 1
ATOM 598 O O . ASP A 1 80 ? 17.403 13.964 -8.168 1.00 50.28 80 ASP A O 1
ATOM 602 N N . TYR A 1 81 ? 16.161 12.186 -7.641 1.00 56.97 81 TYR A N 1
ATOM 603 C CA . TYR A 1 81 ? 15.530 12.175 -8.960 1.00 56.97 81 TYR A CA 1
ATOM 604 C C . TYR A 1 81 ? 14.525 13.331 -9.087 1.00 56.97 81 TYR A C 1
ATOM 606 O O . TYR A 1 81 ? 13.796 13.630 -8.131 1.00 56.97 81 TYR A O 1
ATOM 614 N N . PRO A 1 82 ? 14.443 13.978 -10.266 1.00 58.47 82 PRO A N 1
ATOM 615 C CA . PRO A 1 82 ? 13.365 14.911 -10.568 1.00 58.47 82 PRO A CA 1
ATOM 616 C C . PRO A 1 82 ? 12.016 14.240 -10.296 1.00 58.47 82 PRO A C 1
ATOM 618 O O . PRO A 1 82 ? 11.851 13.062 -10.617 1.00 58.47 82 PRO A O 1
ATOM 621 N N . ALA A 1 83 ? 11.058 14.978 -9.722 1.00 63.00 83 ALA A N 1
ATOM 622 C CA . ALA A 1 83 ? 9.713 14.461 -9.433 1.00 63.00 83 ALA A CA 1
ATOM 623 C C . ALA A 1 83 ? 9.112 13.732 -10.652 1.00 63.00 83 ALA A C 1
ATOM 625 O O . ALA A 1 83 ? 8.622 12.615 -10.523 1.00 63.00 83 ALA A O 1
ATOM 626 N N . GLU A 1 84 ? 9.339 14.298 -11.840 1.00 61.12 84 GLU A N 1
ATOM 627 C CA . GLU A 1 84 ? 8.925 13.778 -13.145 1.00 61.12 84 GLU A CA 1
ATOM 628 C C . GLU A 1 84 ? 9.329 12.316 -13.409 1.00 61.12 84 GLU A C 1
ATOM 630 O O . GLU A 1 84 ? 8.588 11.579 -14.055 1.00 61.12 84 GLU A O 1
ATOM 635 N N . LEU A 1 85 ? 10.489 11.856 -12.924 1.00 62.91 85 LEU A N 1
ATOM 636 C CA . LEU A 1 85 ? 10.934 10.483 -13.175 1.00 62.91 85 LEU A CA 1
ATOM 637 C C . LEU A 1 85 ? 10.228 9.482 -12.258 1.00 62.91 85 LEU A C 1
ATOM 639 O O . LEU A 1 85 ? 9.829 8.413 -12.711 1.00 62.91 85 LEU A O 1
ATOM 643 N N . THR A 1 86 ? 10.017 9.839 -10.992 1.00 65.25 86 THR A N 1
ATOM 644 C CA . THR A 1 86 ? 9.192 9.047 -10.067 1.00 65.25 86 THR A CA 1
ATOM 645 C C . THR A 1 86 ? 7.759 8.940 -10.581 1.00 65.25 86 THR A C 1
ATOM 647 O O . THR A 1 86 ? 7.175 7.856 -10.577 1.00 65.25 86 THR A O 1
ATOM 650 N N . ASP A 1 87 ? 7.220 10.050 -11.075 1.00 70.25 87 ASP A N 1
ATOM 651 C CA . ASP A 1 87 ? 5.870 10.126 -11.618 1.00 70.25 87 ASP A CA 1
ATOM 652 C C . ASP A 1 87 ? 5.715 9.226 -12.860 1.00 70.25 87 ASP A C 1
ATOM 654 O O . ASP A 1 87 ? 4.766 8.446 -12.961 1.00 70.25 87 ASP A O 1
ATOM 658 N N . ASN A 1 88 ? 6.712 9.218 -13.752 1.00 76.06 88 ASN A N 1
ATOM 659 C CA . ASN A 1 88 ? 6.742 8.314 -14.904 1.00 76.06 88 ASN A CA 1
ATOM 660 C C . ASN A 1 88 ? 6.831 6.835 -14.501 1.00 76.06 88 ASN A C 1
ATOM 662 O O . ASN A 1 88 ? 6.161 6.003 -15.111 1.00 76.06 88 ASN A O 1
ATOM 666 N N . ILE A 1 89 ? 7.607 6.484 -13.468 1.00 83.56 89 ILE A N 1
ATOM 667 C CA . ILE A 1 89 ? 7.685 5.098 -12.970 1.00 83.56 89 ILE A CA 1
ATOM 668 C C . ILE A 1 89 ? 6.312 4.612 -12.491 1.00 83.56 89 ILE A C 1
ATOM 670 O O . ILE A 1 89 ? 5.907 3.488 -12.794 1.00 83.56 89 ILE A O 1
ATOM 674 N N . LEU A 1 90 ? 5.602 5.449 -11.737 1.00 87.88 90 LEU A N 1
ATOM 675 C CA . LEU A 1 90 ? 4.312 5.101 -11.149 1.00 87.88 90 LEU A CA 1
ATOM 676 C C . LEU A 1 90 ? 3.159 5.191 -12.164 1.00 87.88 90 LEU A C 1
ATOM 678 O O . LEU A 1 90 ? 2.125 4.554 -11.966 1.00 87.88 90 LEU A O 1
ATOM 682 N N . SER A 1 91 ? 3.347 5.865 -13.302 1.00 87.81 91 SER A N 1
ATOM 683 C CA . SER A 1 91 ? 2.328 5.996 -14.356 1.00 87.81 91 SER A CA 1
ATOM 684 C C . SER A 1 91 ? 1.769 4.661 -14.870 1.00 87.81 91 SER A C 1
ATOM 686 O O . SER A 1 91 ? 0.638 4.611 -15.352 1.00 87.81 91 SER A O 1
ATOM 688 N N . ILE A 1 92 ? 2.497 3.545 -14.704 1.00 90.38 92 ILE A N 1
ATOM 689 C CA . ILE A 1 92 ? 2.036 2.217 -15.137 1.00 90.38 92 ILE A CA 1
ATOM 690 C C . ILE A 1 92 ? 0.711 1.790 -14.485 1.00 90.38 92 ILE A C 1
ATOM 692 O O . ILE A 1 92 ? 0.016 0.934 -15.042 1.00 90.38 92 ILE A O 1
ATOM 696 N N . PHE A 1 93 ? 0.372 2.365 -13.324 1.00 93.00 93 PHE A N 1
ATOM 697 C CA . PHE A 1 93 ? -0.861 2.104 -12.580 1.00 93.00 93 PHE A CA 1
ATOM 698 C C . PHE A 1 93 ? -2.087 2.814 -13.167 1.00 93.00 93 PHE A C 1
ATOM 700 O O . PHE A 1 93 ? -3.203 2.370 -12.903 1.00 93.00 93 PHE A O 1
ATOM 707 N N . ALA A 1 94 ? -1.905 3.828 -14.020 1.00 89.75 94 ALA A N 1
ATOM 708 C CA . ALA A 1 94 ? -3.008 4.526 -14.685 1.00 89.75 94 ALA A CA 1
ATOM 709 C C . ALA A 1 94 ? -3.808 3.610 -15.632 1.00 89.75 94 ALA A C 1
ATOM 711 O O . ALA A 1 94 ? -4.941 3.914 -15.992 1.00 89.75 94 ALA A O 1
ATOM 712 N N . HIS A 1 95 ? -3.234 2.464 -16.012 1.00 86.62 95 HIS A N 1
ATOM 713 C CA . HIS A 1 95 ? -3.892 1.441 -16.827 1.00 86.62 95 HIS A CA 1
ATOM 714 C C . HIS A 1 95 ? -4.881 0.567 -16.049 1.00 86.62 95 HIS A C 1
ATOM 716 O O . HIS A 1 95 ? -5.628 -0.189 -16.665 1.00 86.62 95 HIS A O 1
ATOM 722 N N . LEU A 1 96 ? -4.866 0.608 -14.714 1.00 92.81 96 LEU A N 1
ATOM 723 C CA . LEU A 1 96 ? -5.719 -0.256 -13.908 1.00 92.81 96 LEU A CA 1
ATOM 724 C C . LEU A 1 96 ? -7.174 0.210 -13.966 1.00 92.81 96 LEU A C 1
ATOM 726 O O . LEU A 1 96 ? -7.502 1.340 -13.598 1.00 92.81 96 LEU A O 1
ATOM 730 N N . GLN A 1 97 ? -8.068 -0.693 -14.365 1.00 91.62 97 GLN A N 1
ATOM 731 C CA . GLN A 1 97 ? -9.495 -0.410 -14.338 1.00 91.62 97 GLN A CA 1
ATOM 732 C C . GLN A 1 97 ? -10.015 -0.397 -12.902 1.00 91.62 97 GLN A C 1
ATOM 734 O O . GLN A 1 97 ? -9.783 -1.317 -12.116 1.00 91.62 97 GLN A O 1
ATOM 739 N N . SER A 1 98 ? -10.751 0.661 -12.570 1.00 90.25 98 SER A N 1
ATOM 740 C CA . SER A 1 98 ? -11.392 0.807 -11.264 1.00 90.25 98 SER A CA 1
ATOM 741 C C . SER A 1 98 ? -12.585 -0.151 -11.125 1.00 90.25 98 SER A C 1
ATOM 743 O O . SER A 1 98 ? -13.326 -0.322 -12.095 1.00 90.25 98 SER A O 1
ATOM 745 N N . PRO A 1 99 ? -12.849 -0.714 -9.930 1.00 93.81 99 PRO A N 1
ATOM 746 C CA . PRO A 1 99 ? -12.107 -0.534 -8.680 1.00 93.81 99 PRO A CA 1
ATOM 747 C C . PRO A 1 99 ? -10.776 -1.299 -8.634 1.00 93.81 99 PRO A C 1
ATOM 749 O O . PRO A 1 99 ? -10.657 -2.390 -9.180 1.00 93.81 99 PRO A O 1
ATOM 752 N N . VAL A 1 100 ? -9.807 -0.740 -7.908 1.00 95.88 100 VAL A N 1
ATOM 753 C CA . VAL A 1 100 ? -8.461 -1.296 -7.730 1.00 95.88 100 VAL A CA 1
ATOM 754 C C . VAL A 1 100 ? -8.269 -1.828 -6.311 1.00 95.88 100 VAL A C 1
ATOM 756 O O . VAL A 1 100 ? -8.622 -1.171 -5.323 1.00 95.88 100 VAL A O 1
ATOM 759 N N . ASN A 1 101 ? -7.664 -3.012 -6.222 1.00 96.69 101 ASN A N 1
ATOM 760 C CA . ASN A 1 101 ? -7.100 -3.564 -4.997 1.00 96.69 101 ASN A CA 1
ATOM 761 C C . ASN A 1 101 ? -5.619 -3.181 -4.928 1.00 96.69 101 ASN A C 1
ATOM 763 O O . ASN A 1 101 ? -4.828 -3.606 -5.769 1.00 96.69 101 ASN A O 1
ATOM 767 N N . LEU A 1 102 ? -5.255 -2.370 -3.939 1.00 97.06 102 LEU A N 1
ATOM 768 C CA . LEU A 1 102 ? -3.909 -1.843 -3.756 1.00 97.06 102 LEU A CA 1
ATOM 769 C C . LEU A 1 102 ? -3.239 -2.502 -2.550 1.00 97.06 102 LEU A C 1
ATOM 771 O O . LEU A 1 102 ? -3.829 -2.617 -1.479 1.00 97.06 102 LEU A O 1
ATOM 775 N N . THR A 1 103 ? -1.985 -2.897 -2.705 1.00 96.75 103 THR A N 1
ATOM 776 C CA . THR A 1 103 ? -1.091 -3.287 -1.618 1.00 96.75 103 THR A CA 1
ATOM 777 C C . THR A 1 103 ? 0.101 -2.345 -1.614 1.00 96.75 103 THR A C 1
ATOM 779 O O . THR A 1 103 ? 0.704 -2.117 -2.659 1.00 96.75 103 THR A O 1
ATOM 782 N N . VAL A 1 104 ? 0.444 -1.807 -0.448 1.00 94.75 104 VAL A N 1
ATOM 783 C CA . VAL A 1 104 ? 1.657 -1.016 -0.246 1.00 94.75 104 VAL A CA 1
ATOM 784 C C . VAL A 1 104 ? 2.442 -1.643 0.895 1.00 94.75 104 VAL A C 1
ATOM 786 O O . VAL A 1 104 ? 1.954 -1.750 2.021 1.00 94.75 104 VAL A O 1
ATOM 789 N N . SER A 1 105 ? 3.654 -2.093 0.602 1.00 91.56 105 SER A N 1
ATOM 790 C CA . SER A 1 105 ? 4.533 -2.724 1.582 1.00 91.56 105 SER A CA 1
ATOM 791 C C . SER A 1 105 ? 5.838 -1.967 1.724 1.00 91.56 105 SER A C 1
ATOM 793 O O . SER A 1 105 ? 6.367 -1.463 0.734 1.00 91.56 105 SER A O 1
ATOM 795 N N . GLY A 1 106 ? 6.346 -1.910 2.949 1.00 85.25 106 GLY A N 1
ATOM 796 C CA . GLY A 1 106 ? 7.570 -1.202 3.303 1.00 85.25 106 GLY A CA 1
ATOM 797 C C . GLY A 1 106 ? 8.544 -2.161 3.961 1.00 85.25 106 GLY A C 1
ATOM 798 O O . GLY A 1 106 ? 8.161 -2.956 4.818 1.00 85.25 106 GLY A O 1
ATOM 799 N N . SER A 1 107 ? 9.810 -2.104 3.566 1.00 81.44 107 SER A N 1
ATOM 800 C CA . SER A 1 107 ? 10.868 -2.846 4.246 1.00 81.44 107 SER A CA 1
ATOM 801 C C . SER A 1 107 ? 12.110 -1.975 4.413 1.00 81.44 107 SER A C 1
ATOM 803 O O . SER A 1 107 ? 12.422 -1.175 3.529 1.00 81.44 107 SER A O 1
ATOM 805 N N . PRO A 1 108 ? 12.831 -2.085 5.541 1.00 69.94 108 PRO A N 1
ATOM 806 C CA . PRO A 1 108 ? 14.100 -1.384 5.693 1.00 69.94 108 PRO A CA 1
ATOM 807 C C . PRO A 1 108 ? 15.080 -1.873 4.619 1.00 69.94 108 PRO A C 1
ATOM 809 O O . PRO A 1 108 ? 15.257 -3.077 4.426 1.00 69.94 108 PRO A O 1
ATOM 812 N N . ALA A 1 109 ? 15.769 -0.962 3.941 1.00 62.09 109 ALA A N 1
ATOM 813 C CA . ALA A 1 109 ? 16.896 -1.359 3.115 1.00 62.09 109 ALA A CA 1
ATOM 814 C C . ALA A 1 109 ? 18.074 -1.784 4.004 1.00 62.09 109 ALA A C 1
ATOM 816 O O . ALA A 1 109 ? 18.343 -1.181 5.047 1.00 62.09 109 ALA A O 1
ATOM 817 N N . LEU A 1 110 ? 18.848 -2.768 3.537 1.00 53.34 110 LEU A N 1
ATOM 818 C CA . LEU A 1 110 ? 20.053 -3.278 4.210 1.00 53.34 110 LEU A CA 1
ATOM 819 C C . LEU A 1 110 ? 21.120 -2.191 4.475 1.00 53.34 110 LEU A C 1
ATOM 821 O O . LEU A 1 110 ? 21.993 -2.379 5.317 1.00 53.34 110 LEU A O 1
ATOM 825 N N . TYR A 1 111 ? 21.019 -1.034 3.809 1.00 51.81 111 TYR A N 1
ATOM 826 C CA . TYR A 1 111 ? 21.921 0.112 3.942 1.00 51.81 111 TYR A CA 1
ATOM 827 C C . TYR A 1 111 ? 21.230 1.334 4.582 1.00 51.81 111 TYR A C 1
ATOM 829 O O . TYR A 1 111 ? 21.213 2.433 4.035 1.00 51.81 111 TYR A O 1
ATOM 837 N N . GLY A 1 112 ? 20.635 1.131 5.759 1.00 51.94 112 GLY A N 1
ATOM 838 C CA . GLY A 1 112 ? 20.613 2.075 6.890 1.00 51.94 112 GLY A CA 1
ATOM 839 C C . GLY A 1 112 ? 19.858 3.411 6.794 1.00 51.94 112 GLY A C 1
ATOM 840 O O . GLY A 1 112 ? 19.742 4.079 7.819 1.00 51.94 112 GLY A O 1
ATOM 841 N N . ARG A 1 113 ? 19.347 3.837 5.635 1.00 60.84 113 ARG A N 1
ATOM 842 C CA . ARG A 1 113 ? 18.518 5.062 5.508 1.00 60.84 113 ARG A CA 1
ATOM 843 C C . ARG A 1 113 ? 17.372 4.966 4.510 1.00 60.84 113 ARG A C 1
ATOM 845 O O . ARG A 1 113 ? 16.513 5.841 4.502 1.00 60.84 113 ARG A O 1
ATOM 852 N N . PHE A 1 114 ? 17.378 3.943 3.667 1.00 66.06 114 PHE A N 1
ATOM 853 C CA . PHE A 1 114 ? 16.364 3.770 2.638 1.00 66.06 114 PHE A CA 1
ATOM 854 C C . PHE A 1 114 ? 15.266 2.846 3.139 1.00 66.06 114 PHE A C 1
ATOM 856 O O . PHE A 1 114 ? 15.537 1.856 3.819 1.00 66.06 114 PHE A O 1
ATOM 863 N N . GLU A 1 115 ? 14.038 3.162 2.769 1.00 79.88 115 GLU A N 1
ATOM 864 C CA . GLU A 1 115 ? 12.913 2.248 2.823 1.00 79.88 115 GLU A CA 1
ATOM 865 C C . GLU A 1 115 ? 12.645 1.750 1.403 1.00 79.88 115 GLU A C 1
ATOM 867 O O . GLU A 1 115 ? 12.585 2.533 0.451 1.00 79.88 115 GLU A O 1
ATOM 872 N N . VAL A 1 116 ? 12.530 0.436 1.251 1.00 86.69 116 VAL A N 1
ATOM 873 C CA . VAL A 1 116 ? 12.076 -0.185 0.013 1.00 86.69 116 VAL A CA 1
ATOM 874 C C . VAL A 1 116 ? 10.558 -0.222 0.065 1.0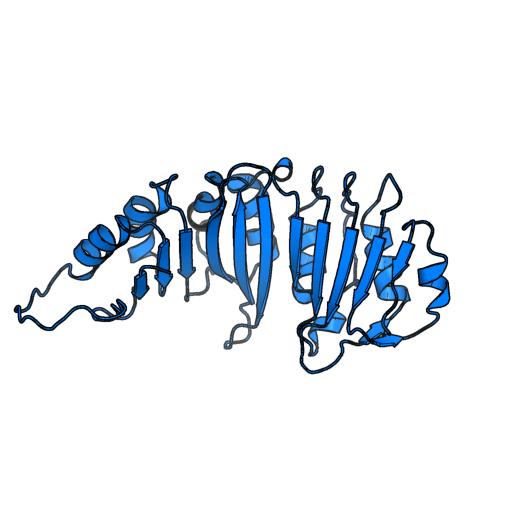0 86.69 116 VAL A C 1
ATOM 876 O O . VAL A 1 116 ? 9.977 -0.966 0.858 1.00 86.69 116 VAL A O 1
ATOM 879 N N . LEU A 1 117 ? 9.925 0.586 -0.778 1.00 89.88 117 LEU A N 1
ATOM 880 C CA . LEU A 1 117 ? 8.487 0.582 -0.985 1.00 89.88 117 LEU A CA 1
ATOM 881 C C . LEU A 1 117 ? 8.144 -0.315 -2.164 1.00 89.88 117 LEU A C 1
ATOM 883 O O . LEU A 1 117 ? 8.761 -0.227 -3.223 1.00 89.88 117 LEU A O 1
ATOM 887 N N . THR A 1 118 ? 7.128 -1.152 -1.996 1.00 93.56 118 THR A N 1
ATOM 888 C CA . THR A 1 118 ? 6.503 -1.874 -3.104 1.00 93.56 118 THR A CA 1
ATOM 889 C C . THR A 1 118 ? 5.032 -1.518 -3.173 1.00 93.56 118 THR A C 1
ATOM 891 O O . THR A 1 118 ? 4.305 -1.681 -2.194 1.00 93.56 118 THR A O 1
ATOM 894 N N . PHE A 1 119 ? 4.611 -1.030 -4.333 1.00 95.25 119 PHE A N 1
ATOM 895 C CA . PHE A 1 119 ? 3.217 -0.831 -4.692 1.00 95.25 119 PHE A CA 1
ATOM 896 C C . PHE A 1 119 ? 2.799 -1.992 -5.579 1.00 95.25 119 PHE A C 1
ATOM 898 O O . PHE A 1 119 ? 3.466 -2.267 -6.572 1.00 95.25 119 PHE A O 1
ATOM 905 N N . THR A 1 120 ? 1.684 -2.632 -5.258 1.00 96.94 120 THR A N 1
ATOM 906 C CA . THR A 1 120 ? 1.087 -3.692 -6.070 1.00 96.94 120 THR A CA 1
ATOM 907 C C . THR A 1 120 ? -0.391 -3.385 -6.249 1.00 96.94 120 THR A C 1
ATOM 909 O O . THR A 1 120 ? -1.121 -3.239 -5.274 1.00 96.94 120 THR A O 1
ATOM 912 N N . GLY A 1 121 ? -0.844 -3.264 -7.489 1.00 96.50 121 GLY A N 1
ATOM 913 C CA . GLY A 1 121 ? -2.206 -2.903 -7.850 1.00 96.50 121 GLY A CA 1
ATOM 914 C C . GLY A 1 121 ? -2.812 -3.951 -8.769 1.00 96.50 121 GLY A C 1
ATOM 915 O O . GLY A 1 121 ? -2.154 -4.430 -9.693 1.00 96.50 121 GLY A O 1
ATOM 916 N N . MET A 1 122 ? -4.071 -4.290 -8.515 1.00 96.31 122 MET A N 1
ATOM 917 C CA . MET A 1 122 ? -4.856 -5.195 -9.348 1.00 96.31 122 MET A CA 1
ATOM 918 C C . MET A 1 122 ? -6.208 -4.560 -9.663 1.00 96.31 122 MET A C 1
ATOM 920 O O . MET A 1 122 ? -6.951 -4.210 -8.742 1.00 96.31 122 MET A O 1
ATOM 924 N N . GLY A 1 123 ? -6.485 -4.365 -10.952 1.00 92.31 123 GLY A N 1
ATOM 925 C CA . GLY A 1 123 ? -7.747 -3.814 -11.448 1.00 92.31 123 GLY A CA 1
ATOM 926 C C . GLY A 1 123 ? -8.861 -4.859 -11.519 1.00 92.31 123 GLY A C 1
ATOM 927 O O . GLY A 1 123 ? -8.629 -6.051 -11.317 1.00 92.31 123 GLY A O 1
ATOM 928 N N . LEU A 1 124 ? -10.076 -4.408 -11.836 1.00 90.88 124 LEU A N 1
ATOM 929 C CA . LEU A 1 124 ? -11.250 -5.277 -12.016 1.00 90.88 124 LEU A CA 1
ATOM 930 C C . LEU A 1 124 ? -11.069 -6.312 -13.139 1.00 90.88 124 LEU A C 1
ATOM 932 O O . LEU A 1 124 ? -11.649 -7.393 -13.104 1.00 90.88 124 LEU A O 1
ATOM 936 N N . ASP A 1 125 ? -10.275 -5.963 -14.142 1.00 91.00 125 ASP A N 1
ATOM 937 C CA . ASP A 1 125 ? -9.923 -6.781 -15.298 1.00 91.00 125 ASP A CA 1
ATOM 938 C C . ASP A 1 125 ? -8.769 -7.759 -15.021 1.00 91.00 125 ASP A C 1
ATOM 940 O O . ASP A 1 125 ? -8.225 -8.357 -15.951 1.00 91.00 125 ASP A O 1
ATOM 944 N N . GLU A 1 126 ? -8.393 -7.938 -13.748 1.00 89.31 126 GLU A N 1
ATOM 945 C CA . GLU A 1 126 ? -7.292 -8.800 -13.300 1.00 89.31 126 GLU A CA 1
ATOM 946 C C . GLU A 1 126 ? -5.922 -8.382 -13.871 1.00 89.31 126 GLU A C 1
ATOM 948 O O . GLU A 1 126 ? -4.957 -9.157 -13.859 1.00 89.31 126 GLU A O 1
ATOM 953 N N . VAL A 1 127 ? -5.817 -7.144 -14.367 1.00 93.00 127 VAL A N 1
ATOM 954 C CA . VAL A 1 127 ? -4.548 -6.542 -14.765 1.00 93.00 127 VAL A CA 1
ATOM 955 C C . VAL A 1 127 ? -3.753 -6.197 -13.512 1.00 93.00 127 VAL A C 1
ATOM 957 O O . VAL A 1 127 ? -4.256 -5.562 -12.588 1.00 93.00 127 VAL A O 1
ATOM 960 N N . HIS A 1 128 ? -2.489 -6.610 -13.497 1.00 94.94 128 HIS A N 1
ATOM 961 C CA . HIS A 1 128 ? -1.568 -6.471 -12.378 1.00 94.94 128 HIS A CA 1
ATOM 962 C C . HIS A 1 128 ? -0.431 -5.495 -12.702 1.00 94.94 128 HIS A C 1
ATOM 964 O O . HIS A 1 128 ? 0.224 -5.595 -13.749 1.00 94.94 128 HIS A O 1
ATOM 970 N N . ARG A 1 129 ? -0.158 -4.574 -11.779 1.00 95.25 129 ARG A N 1
ATOM 971 C CA . ARG A 1 129 ? 0.968 -3.635 -11.836 1.00 95.25 129 ARG A CA 1
ATOM 972 C C . ARG A 1 129 ? 1.706 -3.650 -10.510 1.00 95.25 129 ARG A C 1
ATOM 974 O O . ARG A 1 129 ? 1.084 -3.550 -9.460 1.00 95.25 129 ARG A O 1
ATOM 981 N N . GLU A 1 130 ? 3.022 -3.765 -10.563 1.00 95.88 130 GLU A N 1
ATOM 982 C CA . GLU A 1 130 ? 3.882 -3.762 -9.386 1.00 95.88 130 GLU A CA 1
ATOM 983 C C . GLU A 1 130 ? 5.104 -2.882 -9.633 1.00 95.88 130 GLU A C 1
ATOM 985 O O . GLU A 1 130 ? 5.730 -2.950 -10.692 1.00 95.88 130 GLU A O 1
ATOM 990 N N . VAL A 1 131 ? 5.440 -2.048 -8.655 1.00 94.00 131 VAL A N 1
ATOM 991 C CA . VAL A 1 131 ? 6.669 -1.254 -8.650 1.00 94.00 131 VAL A CA 1
ATOM 992 C C . VAL A 1 131 ? 7.319 -1.382 -7.288 1.00 94.00 131 VAL A C 1
ATOM 994 O O . VAL A 1 131 ? 6.705 -1.040 -6.279 1.00 94.00 131 VAL A O 1
ATOM 997 N N . THR A 1 132 ? 8.580 -1.794 -7.280 1.00 92.50 132 THR A N 1
ATOM 998 C CA . THR A 1 132 ? 9.458 -1.770 -6.113 1.00 92.50 132 THR A CA 1
ATOM 999 C C . THR A 1 132 ? 10.523 -0.699 -6.310 1.00 92.50 132 THR A C 1
ATOM 1001 O O . THR A 1 132 ? 11.227 -0.695 -7.320 1.00 92.50 132 THR A O 1
ATOM 1004 N N . LEU A 1 133 ? 10.649 0.211 -5.347 1.00 88.69 133 LEU A N 1
ATOM 1005 C CA . LEU A 1 133 ? 11.624 1.298 -5.360 1.00 88.69 133 LEU A CA 1
ATOM 1006 C C . LEU A 1 133 ? 12.206 1.534 -3.968 1.00 88.69 133 LEU A C 1
ATOM 1008 O O . LEU A 1 133 ? 11.542 1.313 -2.960 1.00 88.69 133 LEU A O 1
ATOM 1012 N N . SER A 1 134 ? 13.439 2.029 -3.914 1.00 85.56 134 SER A N 1
ATOM 1013 C CA . SER A 1 134 ? 14.094 2.441 -2.668 1.00 85.56 134 SER A CA 1
ATOM 1014 C C . SER A 1 134 ? 14.025 3.963 -2.515 1.00 85.56 134 SER A C 1
ATOM 1016 O O . SER A 1 134 ? 14.315 4.676 -3.470 1.00 85.56 134 SER A O 1
ATOM 1018 N N . THR A 1 135 ? 13.665 4.490 -1.344 1.00 83.31 135 THR A N 1
ATOM 1019 C CA . THR A 1 135 ? 13.522 5.942 -1.111 1.00 83.31 135 THR A CA 1
ATOM 1020 C C . THR A 1 135 ? 13.901 6.348 0.315 1.00 83.31 135 THR A C 1
ATOM 1022 O O . THR A 1 135 ? 13.834 5.541 1.237 1.00 83.31 135 THR A O 1
ATOM 1025 N N . THR A 1 136 ? 14.301 7.606 0.510 1.00 81.81 136 THR A N 1
ATOM 1026 C CA . THR A 1 136 ? 14.404 8.258 1.834 1.00 81.81 136 THR A CA 1
ATOM 1027 C C . THR A 1 136 ? 13.150 9.047 2.207 1.00 81.81 136 THR A C 1
ATOM 1029 O O . THR A 1 136 ? 13.018 9.467 3.353 1.00 81.81 136 THR A O 1
ATOM 1032 N N . GLU A 1 137 ? 12.240 9.274 1.257 1.00 84.56 137 GLU A N 1
ATOM 1033 C CA . GLU A 1 137 ? 11.047 10.116 1.412 1.00 84.56 137 GLU A CA 1
ATOM 1034 C C . GLU A 1 137 ? 9.766 9.327 1.070 1.00 84.56 137 GLU A C 1
ATOM 1036 O O . GLU A 1 137 ? 9.064 9.666 0.112 1.00 84.56 137 GLU A O 1
ATOM 1041 N N . PRO A 1 138 ? 9.417 8.269 1.828 1.00 85.44 138 PRO A N 1
ATOM 1042 C CA . PRO A 1 138 ? 8.292 7.389 1.496 1.00 85.44 138 PRO A CA 1
ATOM 1043 C C . PRO A 1 138 ? 6.955 8.134 1.367 1.00 85.44 138 PRO A C 1
ATOM 1045 O O . PRO A 1 138 ? 6.169 7.848 0.465 1.00 85.44 138 PRO A O 1
ATOM 1048 N N . GLY A 1 139 ? 6.722 9.152 2.202 1.00 86.44 139 GLY A N 1
ATOM 1049 C CA . GLY A 1 139 ? 5.504 9.961 2.143 1.00 86.44 139 GLY A CA 1
ATOM 1050 C C . GLY A 1 139 ? 5.356 10.757 0.845 1.00 86.44 139 GLY A C 1
ATOM 1051 O O . GLY A 1 139 ? 4.266 10.826 0.282 1.00 86.44 139 GLY A O 1
ATOM 1052 N N . ARG A 1 140 ? 6.455 11.299 0.308 1.00 85.81 140 ARG A N 1
ATOM 1053 C CA . ARG A 1 140 ? 6.428 12.022 -0.970 1.00 85.81 140 ARG A CA 1
ATOM 1054 C C . ARG A 1 140 ? 6.058 11.091 -2.124 1.00 85.81 140 ARG A C 1
ATOM 1056 O O . ARG A 1 140 ? 5.233 11.460 -2.951 1.00 85.81 140 ARG A O 1
ATOM 1063 N N . ILE A 1 141 ? 6.621 9.881 -2.146 1.00 87.69 141 ILE A N 1
ATOM 1064 C CA . ILE A 1 141 ? 6.307 8.872 -3.168 1.00 87.69 141 ILE A CA 1
ATOM 1065 C C . ILE A 1 141 ? 4.827 8.475 -3.109 1.00 87.69 141 ILE A C 1
ATOM 1067 O O . ILE A 1 141 ? 4.163 8.426 -4.142 1.00 87.69 141 ILE A O 1
ATOM 1071 N N . ILE A 1 142 ? 4.293 8.230 -1.906 1.00 89.44 142 ILE A N 1
ATOM 1072 C CA . ILE A 1 142 ? 2.876 7.885 -1.718 1.00 89.44 142 ILE A CA 1
ATOM 1073 C C . ILE A 1 142 ? 1.966 9.034 -2.175 1.00 89.44 142 ILE A C 1
ATOM 1075 O O . ILE A 1 142 ? 0.964 8.776 -2.835 1.00 89.44 142 ILE A O 1
ATOM 1079 N N . ALA A 1 143 ? 2.302 10.290 -1.865 1.00 87.69 143 ALA A N 1
ATOM 1080 C CA . ALA A 1 143 ? 1.527 11.441 -2.330 1.00 87.69 143 ALA A CA 1
ATOM 1081 C C . ALA A 1 143 ? 1.515 11.530 -3.870 1.00 87.69 143 ALA A C 1
ATOM 1083 O O . ALA A 1 143 ? 0.441 11.526 -4.473 1.00 87.69 143 ALA A O 1
ATOM 1084 N N . SER A 1 144 ? 2.695 11.485 -4.506 1.00 86.69 144 SER A N 1
ATOM 1085 C CA . SER A 1 144 ? 2.844 11.472 -5.972 1.00 86.69 144 SER A CA 1
ATOM 1086 C C . SER A 1 144 ? 2.040 10.351 -6.637 1.00 86.69 144 SER A C 1
ATOM 1088 O O . SER A 1 144 ? 1.373 10.581 -7.647 1.00 86.69 144 SER A O 1
ATOM 1090 N N . PHE A 1 145 ? 2.052 9.147 -6.054 1.00 90.50 145 PHE A N 1
ATOM 1091 C CA . PHE A 1 145 ? 1.295 8.004 -6.563 1.00 90.50 145 PHE A CA 1
ATOM 1092 C C . PHE A 1 145 ? -0.198 8.328 -6.731 1.00 90.50 145 PHE A C 1
ATOM 1094 O O . PHE A 1 145 ? -0.776 8.079 -7.790 1.00 90.50 145 PHE A O 1
ATOM 1101 N N . PHE A 1 146 ? -0.821 8.922 -5.712 1.00 89.50 146 PHE A N 1
ATOM 1102 C CA . PHE A 1 146 ? -2.250 9.246 -5.741 1.00 89.50 146 PHE A CA 1
ATOM 1103 C C . PHE A 1 146 ? -2.592 10.518 -6.515 1.00 89.50 146 PHE A C 1
ATOM 1105 O O . PHE A 1 146 ? -3.724 10.665 -6.980 1.00 89.50 146 PHE A O 1
ATOM 1112 N N . ASP A 1 147 ? -1.645 11.444 -6.636 1.00 86.06 147 ASP A N 1
ATOM 1113 C CA . ASP A 1 147 ? -1.851 12.680 -7.385 1.00 86.06 147 ASP A CA 1
ATOM 1114 C C . ASP A 1 147 ? -1.765 12.455 -8.897 1.00 86.06 147 ASP A C 1
ATOM 1116 O O . ASP A 1 147 ? -2.460 13.135 -9.651 1.00 86.06 147 ASP A O 1
ATOM 1120 N N . GLN A 1 148 ? -0.949 11.496 -9.345 1.00 82.81 148 GLN A N 1
ATOM 1121 C CA . GLN A 1 148 ? -0.609 11.376 -10.766 1.00 82.81 148 GLN A CA 1
ATOM 1122 C C . GLN A 1 148 ? -0.886 10.008 -11.387 1.00 82.81 148 GLN A C 1
ATOM 1124 O O . GLN A 1 148 ? -1.120 9.926 -12.590 1.00 82.81 148 GLN A O 1
ATOM 1129 N N . SER A 1 149 ? -0.846 8.928 -10.604 1.00 87.56 149 SER A N 1
ATOM 1130 C CA . SER A 1 149 ? -0.820 7.566 -11.156 1.00 87.56 149 SER A CA 1
ATOM 1131 C C . SER A 1 149 ? -2.098 6.776 -10.924 1.00 87.56 149 SER A C 1
ATOM 1133 O O . SER A 1 149 ? -2.511 6.012 -11.792 1.00 87.56 149 SER A O 1
ATOM 1135 N N . LEU A 1 150 ? -2.735 6.944 -9.765 1.00 90.56 150 LEU A N 1
ATOM 1136 C CA . LEU A 1 150 ? -3.972 6.245 -9.442 1.00 90.56 150 LEU A CA 1
ATOM 1137 C C . LEU A 1 150 ? -4.933 7.177 -8.696 1.00 90.56 150 LEU A C 1
ATOM 1139 O O . LEU A 1 150 ? -4.634 7.574 -7.568 1.00 90.56 150 LEU A O 1
ATOM 1143 N N . PRO A 1 151 ? -6.107 7.501 -9.267 1.00 91.62 151 PRO A N 1
ATOM 1144 C CA . PRO A 1 151 ? -7.078 8.338 -8.581 1.00 91.62 151 PRO A CA 1
ATOM 1145 C C . PRO A 1 151 ? -7.490 7.739 -7.232 1.00 91.62 151 PRO A C 1
ATOM 1147 O O . PRO A 1 151 ? -7.799 6.554 -7.117 1.00 91.62 151 PRO A O 1
ATOM 1150 N N . ARG A 1 152 ? -7.583 8.583 -6.200 1.00 92.00 152 ARG A N 1
ATOM 1151 C CA . ARG A 1 152 ? -8.044 8.195 -4.849 1.00 92.00 152 ARG A CA 1
ATOM 1152 C C . ARG A 1 152 ? -9.429 7.530 -4.851 1.00 92.00 152 ARG A C 1
ATOM 1154 O O . ARG A 1 152 ? -9.718 6.684 -4.011 1.00 92.00 152 ARG A O 1
ATOM 1161 N N . THR A 1 153 ? -10.282 7.890 -5.810 1.00 93.81 153 THR A N 1
ATOM 1162 C CA . THR A 1 153 ? -11.618 7.308 -6.025 1.00 93.81 153 THR A CA 1
ATOM 1163 C C . THR A 1 153 ? -11.583 5.895 -6.613 1.00 93.81 153 THR A C 1
ATOM 1165 O O . THR A 1 153 ? -12.590 5.192 -6.565 1.00 93.81 153 THR A O 1
ATOM 1168 N N . SER A 1 154 ? -10.455 5.455 -7.165 1.00 94.50 154 SER A N 1
ATOM 1169 C CA . SER A 1 154 ? -10.319 4.139 -7.789 1.00 94.50 154 SER A CA 1
ATOM 1170 C C . SER A 1 154 ? -10.060 3.024 -6.782 1.00 94.50 154 SER A C 1
ATOM 1172 O O . SER A 1 154 ? -10.351 1.868 -7.077 1.00 94.50 154 SER A O 1
ATOM 1174 N N . VAL A 1 155 ? -9.514 3.335 -5.603 1.00 95.44 155 VAL A N 1
ATOM 1175 C CA . VAL A 1 155 ? -9.112 2.317 -4.623 1.00 95.44 155 VAL A CA 1
ATOM 1176 C C . VAL A 1 155 ? -10.308 1.847 -3.805 1.00 95.44 155 VAL A C 1
ATOM 1178 O O . VAL A 1 155 ? -10.939 2.632 -3.102 1.00 95.44 155 VAL A O 1
ATOM 1181 N N . ARG A 1 156 ? -10.577 0.540 -3.863 1.00 95.75 156 ARG A N 1
ATOM 1182 C CA . ARG A 1 156 ? -11.635 -0.119 -3.084 1.00 95.75 156 ARG A CA 1
ATOM 1183 C C . ARG A 1 156 ? -11.089 -0.911 -1.903 1.00 95.75 156 ARG A C 1
ATOM 1185 O O . ARG A 1 156 ? -11.705 -0.928 -0.838 1.00 95.75 156 ARG A O 1
ATOM 1192 N N . SER A 1 157 ? -9.938 -1.549 -2.087 1.00 97.38 157 SER A N 1
ATOM 1193 C CA . SER A 1 157 ? -9.286 -2.343 -1.048 1.00 97.38 157 SER A CA 1
ATOM 1194 C C . SER A 1 157 ? -7.834 -1.913 -0.902 1.00 97.38 157 SER A C 1
ATOM 1196 O O . SER A 1 157 ? -7.140 -1.763 -1.905 1.00 97.38 157 SER A O 1
ATOM 1198 N N . LEU A 1 158 ? -7.373 -1.760 0.336 1.00 97.06 158 LEU A N 1
ATOM 1199 C CA . LEU A 1 158 ? -6.002 -1.406 0.679 1.00 97.06 158 LEU A CA 1
ATOM 1200 C C . LEU A 1 158 ? -5.412 -2.452 1.623 1.00 97.06 158 LEU A C 1
ATOM 1202 O O . LEU A 1 158 ? -5.953 -2.706 2.697 1.00 97.06 158 LEU A O 1
ATOM 1206 N N . THR A 1 159 ? -4.267 -3.010 1.253 1.00 97.12 159 THR A N 1
ATOM 1207 C CA . THR A 1 159 ? -3.387 -3.739 2.167 1.00 97.12 159 THR A CA 1
ATOM 1208 C C . THR A 1 159 ? -2.151 -2.895 2.440 1.00 97.12 159 THR A C 1
ATOM 1210 O O . THR A 1 159 ? -1.511 -2.429 1.503 1.00 97.12 159 THR A O 1
ATOM 1213 N N . LEU A 1 160 ? -1.806 -2.686 3.706 1.00 93.62 160 LEU A N 1
ATOM 1214 C CA . LEU A 1 160 ? -0.711 -1.808 4.113 1.00 93.62 160 LEU A CA 1
ATOM 1215 C C . LEU A 1 160 ? 0.108 -2.453 5.230 1.00 93.62 160 LEU A C 1
ATOM 1217 O O . LEU A 1 160 ? -0.459 -3.033 6.155 1.00 93.62 160 LEU A O 1
ATOM 1221 N N . ASP A 1 161 ? 1.430 -2.336 5.189 1.00 91.06 161 ASP A N 1
ATOM 1222 C CA . ASP A 1 161 ? 2.252 -2.708 6.345 1.00 91.06 161 ASP A CA 1
ATOM 1223 C C . ASP A 1 161 ? 2.128 -1.669 7.465 1.00 91.06 161 ASP A C 1
ATOM 1225 O O . ASP A 1 161 ? 2.100 -0.464 7.223 1.00 91.06 161 ASP A O 1
ATOM 1229 N N . ALA A 1 162 ? 2.077 -2.129 8.715 1.00 88.75 162 ALA A N 1
ATOM 1230 C CA . ALA A 1 162 ? 1.869 -1.272 9.882 1.00 88.75 162 ALA A CA 1
ATOM 1231 C C . ALA A 1 162 ? 2.919 -0.155 10.017 1.00 88.75 162 ALA A C 1
ATOM 1233 O O . ALA A 1 162 ? 2.587 0.940 10.472 1.00 88.75 162 ALA A O 1
ATOM 1234 N N . SER A 1 163 ? 4.157 -0.402 9.569 1.00 85.19 163 SER A N 1
ATOM 1235 C CA . SER A 1 163 ? 5.233 0.598 9.540 1.00 85.19 163 SER A CA 1
ATOM 1236 C C . SER A 1 163 ? 4.874 1.827 8.705 1.00 85.19 163 SER A C 1
ATOM 1238 O O . SER A 1 163 ? 5.232 2.946 9.067 1.00 85.19 163 SER A O 1
ATOM 1240 N N . LEU A 1 164 ? 4.110 1.627 7.632 1.00 87.62 164 LEU A N 1
ATOM 1241 C CA . LEU A 1 164 ? 3.710 2.667 6.695 1.00 87.62 164 LEU A CA 1
ATOM 1242 C C . LEU A 1 164 ? 2.412 3.364 7.085 1.00 87.62 164 LEU A C 1
ATOM 1244 O O . LEU A 1 164 ? 2.084 4.373 6.474 1.00 87.62 164 LEU A O 1
ATOM 1248 N N . TRP A 1 165 ? 1.675 2.876 8.088 1.00 88.12 165 TRP A N 1
ATOM 1249 C CA . TRP A 1 165 ? 0.353 3.400 8.448 1.00 88.12 165 TRP A CA 1
ATOM 1250 C C . TRP A 1 165 ? 0.340 4.921 8.619 1.00 88.12 165 TRP A C 1
ATOM 1252 O O . TRP A 1 165 ? -0.430 5.629 7.972 1.00 88.12 165 TRP A O 1
ATOM 1262 N N . LYS A 1 166 ? 1.247 5.434 9.456 1.00 84.94 166 LYS A N 1
ATOM 1263 C CA . LYS A 1 166 ? 1.361 6.867 9.736 1.00 84.94 166 LYS A CA 1
ATOM 1264 C C . LYS A 1 166 ? 1.710 7.669 8.484 1.00 84.94 166 LYS A C 1
ATOM 1266 O O . LYS A 1 166 ? 1.068 8.680 8.210 1.00 84.94 166 LYS A O 1
ATOM 1271 N N . VAL A 1 167 ? 2.716 7.211 7.741 1.00 86.62 167 VAL A N 1
ATOM 1272 C CA . VAL A 1 167 ? 3.193 7.871 6.520 1.00 86.62 167 VAL A CA 1
ATOM 1273 C C . VAL A 1 167 ? 2.078 7.905 5.476 1.00 86.62 167 VAL A C 1
ATOM 1275 O O . VAL A 1 167 ? 1.800 8.945 4.892 1.00 86.62 167 VAL A O 1
ATOM 1278 N N . PHE A 1 168 ? 1.377 6.788 5.301 1.00 88.81 168 PHE A N 1
ATOM 1279 C CA . PHE A 1 168 ? 0.279 6.661 4.358 1.00 88.81 168 PHE A CA 1
ATOM 1280 C C . PHE A 1 168 ? -0.872 7.611 4.694 1.00 88.81 168 PHE A C 1
ATOM 1282 O O . PHE A 1 168 ? -1.320 8.333 3.809 1.00 88.81 168 PHE A O 1
ATOM 1289 N N . LEU A 1 169 ? -1.318 7.674 5.956 1.00 86.75 169 LEU A N 1
ATOM 1290 C CA . LEU A 1 169 ? -2.382 8.600 6.365 1.00 86.75 169 LEU A CA 1
ATOM 1291 C C . LEU A 1 169 ? -2.008 10.066 6.115 1.00 86.75 169 LEU A C 1
ATOM 1293 O O . LEU A 1 169 ? -2.818 10.829 5.593 1.00 86.75 169 LEU A O 1
ATOM 1297 N N . GLN A 1 170 ? -0.772 10.451 6.446 1.00 86.06 170 GLN A N 1
ATOM 1298 C CA . GLN A 1 170 ? -0.290 11.823 6.265 1.00 86.06 170 GLN A CA 1
ATOM 1299 C C . GLN A 1 170 ? -0.150 12.223 4.788 1.00 86.06 170 GLN A C 1
ATOM 1301 O O . GLN A 1 170 ? -0.302 13.399 4.466 1.00 86.06 170 GLN A O 1
ATOM 1306 N N . SER A 1 171 ? 0.147 11.269 3.903 1.00 87.19 171 SER A N 1
ATOM 1307 C CA . SER A 1 171 ? 0.472 11.544 2.497 1.00 87.19 171 SER A CA 1
ATOM 1308 C C . SER A 1 171 ? -0.667 11.274 1.517 1.00 87.19 171 SER A C 1
ATOM 1310 O O . SER A 1 171 ? -0.782 11.962 0.507 1.00 87.19 171 SER A O 1
ATOM 1312 N N . CYS A 1 172 ? -1.511 10.279 1.784 1.00 82.81 172 CYS A N 1
ATOM 1313 C CA . CYS A 1 172 ? -2.599 9.895 0.888 1.00 82.81 172 CYS A CA 1
ATOM 1314 C C . CYS A 1 172 ? -3.821 10.813 1.047 1.00 82.81 172 CYS A C 1
ATOM 1316 O O . CYS A 1 172 ? -4.433 11.194 0.048 1.00 82.81 172 CYS A O 1
ATOM 1318 N N . GLY A 1 173 ? -4.153 11.208 2.281 1.00 82.62 173 GLY A N 1
ATOM 1319 C CA . GLY A 1 173 ? -5.377 11.951 2.583 1.00 82.62 173 GLY A CA 1
ATOM 1320 C C . GLY A 1 173 ? -6.632 11.070 2.520 1.00 82.62 173 GLY A C 1
ATOM 1321 O O . GLY A 1 173 ? -6.656 9.959 3.058 1.00 82.62 173 GLY A O 1
ATOM 1322 N N . ASP A 1 174 ? -7.690 11.582 1.890 1.00 89.31 174 ASP A N 1
ATOM 1323 C CA . ASP A 1 174 ? -9.008 10.941 1.860 1.00 89.31 174 ASP A CA 1
ATOM 1324 C C . ASP A 1 174 ? -9.130 9.921 0.717 1.00 89.31 174 ASP A C 1
ATOM 1326 O O . ASP A 1 174 ? -8.838 10.212 -0.444 1.00 89.31 174 ASP A O 1
ATOM 1330 N N . LEU A 1 175 ? -9.634 8.728 1.037 1.00 91.38 175 LEU A N 1
ATOM 1331 C CA . LEU A 1 175 ? -9.950 7.666 0.082 1.00 91.38 175 LE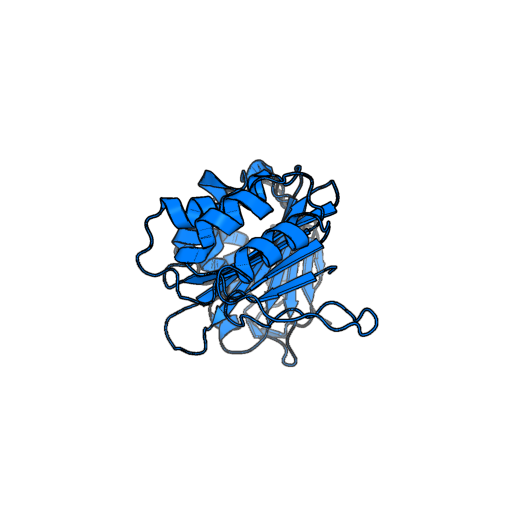U A CA 1
ATOM 1332 C C . LEU A 1 175 ? -11.467 7.407 0.102 1.00 91.38 175 LEU A C 1
ATOM 1334 O O . LEU A 1 175 ? -11.948 6.599 0.900 1.00 91.38 175 LEU A O 1
ATOM 1338 N N . PRO A 1 176 ? -12.253 8.103 -0.742 1.00 92.69 176 PRO A N 1
ATOM 1339 C CA . PRO A 1 176 ? -13.711 8.144 -0.611 1.00 92.69 176 PRO A CA 1
ATOM 1340 C C . PRO A 1 176 ? -14.404 6.801 -0.874 1.00 92.69 176 PRO A C 1
ATOM 1342 O O . PRO A 1 176 ? -15.435 6.522 -0.267 1.00 92.69 176 PRO A O 1
ATOM 1345 N N . ASN A 1 177 ? -13.833 5.954 -1.734 1.00 94.94 177 ASN A N 1
ATOM 1346 C CA . ASN A 1 177 ? -14.423 4.674 -2.148 1.00 94.94 177 ASN A CA 1
ATOM 1347 C C . ASN A 1 177 ? -13.767 3.453 -1.478 1.00 94.94 177 ASN A C 1
ATOM 1349 O O . ASN A 1 177 ? -14.060 2.316 -1.846 1.00 94.94 177 ASN A O 1
ATOM 1353 N N . LEU A 1 178 ? -12.881 3.674 -0.502 1.00 95.88 178 LEU A N 1
ATOM 1354 C CA . LEU A 1 178 ? -12.182 2.601 0.195 1.00 95.88 178 LEU A CA 1
ATOM 1355 C C . LEU A 1 178 ? -13.142 1.861 1.130 1.00 95.88 178 LEU A C 1
ATOM 1357 O O . LEU A 1 178 ? -13.630 2.433 2.100 1.00 95.88 178 LEU A O 1
ATOM 1361 N N . GLU A 1 179 ? -13.383 0.581 0.856 1.00 96.88 179 GLU A N 1
ATOM 1362 C CA . GLU A 1 179 ? -14.293 -0.272 1.629 1.00 96.88 179 GLU A CA 1
ATOM 1363 C C . GLU A 1 179 ? -13.546 -1.201 2.588 1.00 96.88 179 GLU A C 1
ATOM 1365 O O . GLU A 1 179 ? -14.029 -1.485 3.690 1.00 96.88 179 GLU A O 1
ATOM 1370 N N . HIS A 1 180 ? -12.370 -1.682 2.178 1.00 97.62 180 HIS A N 1
ATOM 1371 C CA . HIS A 1 180 ? -11.647 -2.734 2.882 1.00 97.62 180 HIS A CA 1
ATOM 1372 C C . HIS A 1 180 ? -10.203 -2.334 3.159 1.00 97.62 180 HIS A C 1
ATOM 1374 O O . HIS A 1 180 ? -9.446 -2.046 2.236 1.00 97.62 180 HIS A O 1
ATOM 1380 N N . VAL A 1 181 ? -9.803 -2.375 4.429 1.00 97.00 181 VAL A N 1
ATOM 1381 C CA . VAL A 1 181 ? -8.428 -2.109 4.854 1.00 97.00 181 VAL A CA 1
ATOM 1382 C C . VAL A 1 181 ? -7.879 -3.302 5.619 1.00 97.00 181 VAL A C 1
ATOM 1384 O O . VAL A 1 181 ? -8.489 -3.777 6.578 1.00 97.00 181 VAL A O 1
ATOM 1387 N N . LEU A 1 182 ? -6.708 -3.770 5.203 1.00 97.06 182 LEU A N 1
ATOM 1388 C CA . LEU A 1 182 ? -5.911 -4.784 5.876 1.00 97.06 182 LEU A CA 1
ATOM 1389 C C . LEU A 1 182 ? -4.565 -4.176 6.273 1.00 97.06 182 LEU A C 1
ATOM 1391 O O . LEU A 1 182 ? -3.762 -3.829 5.414 1.00 97.06 182 LEU A O 1
ATOM 1395 N N . VAL A 1 183 ? -4.291 -4.095 7.571 1.00 94.44 183 VAL A N 1
ATOM 1396 C CA . VAL A 1 183 ? -2.991 -3.687 8.104 1.00 94.44 183 VAL A CA 1
ATOM 1397 C C . VAL A 1 183 ? -2.219 -4.927 8.531 1.00 94.44 183 VAL A C 1
ATOM 1399 O O . VAL A 1 183 ? -2.684 -5.695 9.378 1.00 94.44 183 VAL A O 1
ATOM 1402 N N . ARG A 1 184 ? -1.043 -5.134 7.940 1.00 93.06 184 ARG A N 1
ATOM 1403 C CA . ARG A 1 184 ? -0.175 -6.282 8.211 1.00 93.06 184 ARG A CA 1
ATOM 1404 C C . ARG A 1 184 ? 0.915 -5.910 9.203 1.00 93.06 184 ARG A C 1
ATOM 1406 O O . ARG A 1 184 ? 1.594 -4.899 9.053 1.00 93.06 184 ARG A O 1
ATOM 1413 N N . PHE A 1 185 ? 1.126 -6.778 10.181 1.00 90.25 185 PHE A N 1
ATOM 1414 C CA . PHE A 1 185 ? 2.157 -6.641 11.201 1.00 90.25 185 PHE A CA 1
ATOM 1415 C C . PHE A 1 185 ? 3.183 -7.768 11.017 1.00 90.25 185 PHE A C 1
ATOM 1417 O O . PHE A 1 185 ? 2.948 -8.890 11.480 1.00 90.25 185 PHE A O 1
ATOM 1424 N N . PRO A 1 186 ? 4.304 -7.520 10.314 1.00 78.19 186 PRO A N 1
ATOM 1425 C CA . PRO A 1 186 ? 5.323 -8.542 10.056 1.00 78.19 186 PRO A CA 1
ATOM 1426 C C . PRO A 1 186 ? 6.129 -8.979 11.293 1.00 78.19 186 PRO A C 1
ATOM 1428 O O . PRO A 1 186 ? 6.846 -9.972 11.214 1.00 78.19 186 PRO A O 1
ATOM 1431 N N . GLY A 1 187 ? 5.969 -8.308 12.441 1.00 69.00 187 GLY A N 1
ATOM 1432 C CA . GLY A 1 187 ? 6.746 -8.539 13.671 1.00 69.00 187 GLY A CA 1
ATOM 1433 C C . GLY A 1 187 ? 7.923 -7.559 13.812 1.00 69.00 187 GLY A C 1
ATOM 1434 O O . GLY A 1 187 ? 8.128 -6.720 12.939 1.00 69.00 187 GLY A O 1
ATOM 1435 N N . GLY A 1 188 ? 8.688 -7.627 14.909 1.00 63.56 188 GLY A N 1
ATOM 1436 C CA . GLY A 1 188 ? 9.829 -6.725 15.174 1.00 63.56 188 GLY A CA 1
ATOM 1437 C C . GLY A 1 188 ? 9.446 -5.323 15.701 1.00 63.56 188 GLY A C 1
ATOM 1438 O O . GLY A 1 188 ? 8.294 -5.112 16.079 1.00 63.56 188 GLY A O 1
ATOM 1439 N N . PRO A 1 189 ? 10.375 -4.336 15.730 1.00 56.50 189 PRO A N 1
ATOM 1440 C CA . PRO A 1 189 ? 10.128 -3.000 16.303 1.00 56.50 189 PRO A CA 1
ATOM 1441 C C . PRO A 1 189 ? 9.042 -2.191 15.565 1.00 56.50 189 PRO A C 1
ATOM 1443 O O . PRO A 1 189 ? 8.604 -1.157 16.063 1.00 56.50 189 PRO A O 1
ATOM 1446 N N . TYR A 1 190 ? 8.573 -2.663 14.406 1.00 53.81 190 TYR A N 1
ATOM 1447 C CA . TYR A 1 190 ? 7.565 -2.021 13.552 1.00 53.81 190 TYR A CA 1
ATOM 1448 C C . TYR A 1 190 ? 6.147 -1.997 14.139 1.00 53.81 190 TYR A C 1
ATOM 1450 O O . TYR A 1 190 ? 5.282 -1.301 13.617 1.00 53.81 190 TYR A O 1
ATOM 1458 N N . THR A 1 191 ? 5.885 -2.725 15.228 1.00 60.53 191 THR A N 1
ATOM 1459 C CA . THR A 1 191 ? 4.638 -2.580 15.999 1.00 60.53 191 THR A CA 1
ATOM 1460 C C . THR A 1 191 ? 4.530 -1.220 16.683 1.00 60.53 191 THR A C 1
ATOM 1462 O O . THR A 1 191 ? 3.420 -0.733 16.878 1.00 60.53 191 THR A O 1
ATOM 1465 N N . SER A 1 192 ? 5.665 -0.596 17.018 1.00 59.66 192 SER A N 1
ATOM 1466 C CA . SER A 1 192 ? 5.705 0.662 17.772 1.00 59.66 192 SER A CA 1
ATOM 1467 C C . SER A 1 192 ? 5.267 1.891 16.972 1.00 59.66 192 SER A C 1
ATOM 1469 O O . SER A 1 192 ? 4.837 2.863 17.574 1.00 59.66 192 SER A O 1
ATOM 1471 N N . SER A 1 193 ? 5.327 1.862 15.635 1.00 65.06 193 SER A N 1
ATOM 1472 C CA . SER A 1 193 ? 4.972 3.015 14.791 1.00 65.06 193 SER A CA 1
ATOM 1473 C C . SER A 1 193 ? 3.491 3.073 14.402 1.00 65.06 193 SER A C 1
ATOM 1475 O O . SER A 1 193 ? 3.048 4.045 13.783 1.00 65.06 193 SER A O 1
ATOM 1477 N N . PHE A 1 194 ? 2.712 2.044 14.747 1.00 79.12 194 PHE A N 1
ATOM 1478 C CA . PHE A 1 194 ? 1.270 2.023 14.522 1.00 79.12 194 PHE A CA 1
ATOM 1479 C 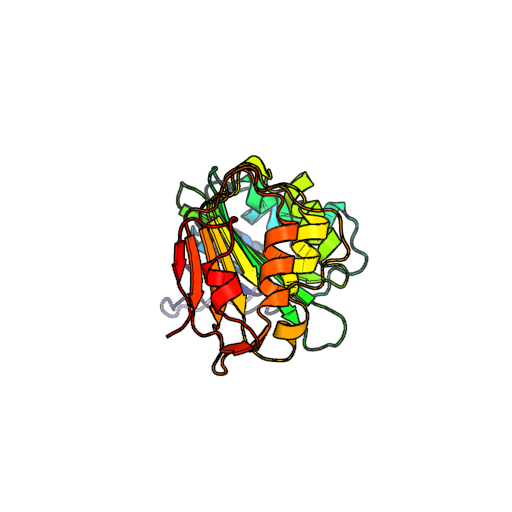C . PHE A 1 194 ? 0.562 2.915 15.554 1.00 79.12 194 PHE A C 1
ATOM 1481 O O . PHE A 1 194 ? 0.841 2.823 16.742 1.00 79.12 194 PHE A O 1
ATOM 1488 N N . GLY A 1 195 ? -0.363 3.773 15.111 1.00 67.50 195 GLY A N 1
ATOM 1489 C CA . GLY A 1 195 ? -1.219 4.599 15.980 1.00 67.50 195 GLY A CA 1
ATOM 1490 C C . GLY A 1 195 ? -0.599 5.835 16.647 1.00 67.50 195 GLY A C 1
ATOM 1491 O O . GLY A 1 195 ? -1.321 6.569 17.321 1.00 67.50 195 GLY A O 1
ATOM 1492 N N . ASP A 1 196 ? 0.679 6.138 16.405 1.00 64.75 196 ASP A N 1
ATOM 1493 C CA . ASP A 1 196 ? 1.316 7.405 16.802 1.00 64.75 196 ASP A CA 1
ATOM 1494 C C . ASP A 1 196 ? 0.880 8.566 15.883 1.00 64.75 196 ASP A C 1
ATOM 1496 O O . ASP A 1 196 ? 1.653 9.081 15.061 1.00 64.75 196 ASP A O 1
ATOM 1500 N N . THR A 1 197 ? -0.383 8.986 15.968 1.00 58.31 197 THR A N 1
ATOM 1501 C CA . THR A 1 197 ? -0.905 10.069 15.122 1.00 58.31 197 THR A CA 1
ATOM 1502 C C . THR A 1 197 ? -0.783 11.438 15.786 1.00 58.31 197 THR A C 1
ATOM 1504 O O . THR A 1 197 ? -1.615 11.837 16.596 1.00 58.31 197 THR A O 1
ATOM 1507 N N . VAL A 1 198 ? 0.225 12.196 15.344 1.00 50.31 198 VAL A N 1
ATOM 1508 C CA . VAL A 1 198 ? 0.168 13.661 15.227 1.00 50.31 198 VAL A CA 1
ATOM 1509 C C . VAL A 1 198 ? 0.034 13.942 13.728 1.00 50.31 198 VAL A C 1
ATOM 1511 O O . VAL A 1 198 ? 0.981 13.731 12.970 1.00 50.31 198 VAL A O 1
ATOM 1514 N N . GLY A 1 199 ? -1.160 14.303 13.264 1.00 53.50 199 GLY A N 1
ATOM 1515 C CA . GLY A 1 199 ? -1.435 14.506 11.839 1.00 53.50 199 GLY A CA 1
ATOM 1516 C C . GLY A 1 199 ? -2.884 14.900 11.572 1.00 53.50 199 GLY A C 1
ATOM 1517 O O . GLY A 1 199 ? -3.742 14.734 12.439 1.00 53.50 199 GLY A O 1
ATOM 1518 N N . ALA A 1 200 ? -3.142 15.452 10.383 1.00 58.19 200 ALA A N 1
ATOM 1519 C CA . ALA A 1 200 ? -4.498 15.752 9.945 1.00 58.19 200 ALA A CA 1
ATOM 1520 C C . ALA A 1 200 ? -5.283 14.434 9.787 1.00 58.19 200 ALA A C 1
ATOM 1522 O O . ALA A 1 200 ? -4.751 13.482 9.216 1.00 58.19 200 ALA A O 1
ATOM 1523 N N . PRO A 1 201 ? -6.508 14.348 10.317 1.00 68.12 201 PRO A N 1
ATOM 1524 C CA . PRO A 1 201 ? -7.324 13.146 10.206 1.00 68.12 201 PRO A CA 1
ATOM 1525 C C . PRO A 1 201 ? -7.723 12.890 8.751 1.00 68.12 201 PRO A C 1
ATOM 1527 O O . PRO A 1 201 ? -8.054 13.834 8.032 1.00 68.12 201 PRO A O 1
ATOM 1530 N N . SER A 1 202 ? -7.729 11.621 8.352 1.00 81.00 202 SER A N 1
ATOM 1531 C CA . SER A 1 202 ? -8.209 11.170 7.041 1.00 81.00 202 SER A CA 1
ATOM 1532 C C . SER A 1 202 ? -9.668 10.744 7.153 1.00 81.00 202 SER A C 1
ATOM 1534 O O . SER A 1 202 ? -10.062 10.164 8.160 1.00 81.00 202 SER A O 1
ATOM 1536 N N . THR A 1 203 ? -10.468 11.009 6.127 1.00 84.94 203 THR A N 1
ATOM 1537 C CA . THR A 1 203 ? -11.892 10.658 6.077 1.00 84.94 203 THR A CA 1
ATOM 1538 C C . THR A 1 203 ? -12.101 9.542 5.064 1.00 84.94 203 THR A C 1
ATOM 1540 O O . THR A 1 203 ? -11.915 9.742 3.862 1.00 84.94 203 THR A O 1
ATOM 1543 N N . TRP A 1 204 ? -12.510 8.361 5.531 1.00 91.19 204 TRP A N 1
ATOM 1544 C CA . TRP A 1 204 ? -12.796 7.199 4.678 1.00 91.19 204 TRP A CA 1
ATOM 1545 C C . TRP A 1 204 ? -14.281 6.829 4.770 1.00 91.19 204 TRP A C 1
ATOM 1547 O O . TRP A 1 204 ? -14.651 5.908 5.499 1.00 91.19 204 TRP A O 1
ATOM 1557 N N . PRO A 1 205 ? -15.161 7.566 4.066 1.00 91.50 205 PRO A N 1
ATOM 1558 C CA . PRO A 1 205 ? -16.606 7.484 4.259 1.00 91.50 205 PRO A CA 1
ATOM 1559 C C . PRO A 1 205 ? -17.205 6.121 3.907 1.00 91.50 205 PRO A C 1
ATOM 1561 O O . PRO A 1 205 ? -18.210 5.738 4.494 1.00 91.50 205 PRO A O 1
ATOM 1564 N N . SER A 1 206 ? -16.583 5.379 2.989 1.00 94.44 206 SER A N 1
ATOM 1565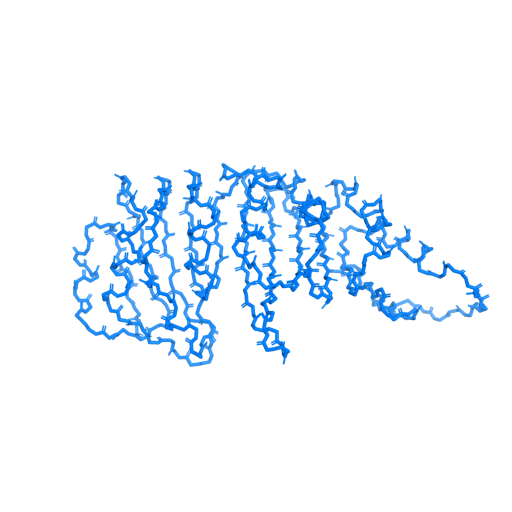 C CA . SER A 1 206 ? -17.068 4.065 2.552 1.00 94.44 206 SER A CA 1
ATOM 1566 C C . SER A 1 206 ? -16.471 2.892 3.337 1.00 94.44 206 SER A C 1
ATOM 1568 O O . SER A 1 206 ? -16.734 1.742 2.982 1.00 94.44 206 SER A O 1
ATOM 1570 N N . LEU A 1 207 ? -15.671 3.138 4.384 1.00 95.44 207 LEU A N 1
ATOM 1571 C CA . LEU A 1 207 ? -14.940 2.079 5.078 1.00 95.44 207 LEU A CA 1
ATOM 1572 C C . LEU A 1 207 ? -15.892 1.115 5.794 1.00 95.44 207 LEU A C 1
ATOM 1574 O O . LEU A 1 207 ? -16.550 1.456 6.776 1.00 95.44 207 LEU A O 1
ATOM 1578 N N . ARG A 1 208 ? -15.907 -0.141 5.346 1.00 96.19 208 ARG A N 1
ATOM 1579 C CA . ARG A 1 208 ? -16.736 -1.207 5.924 1.00 96.19 208 ARG A CA 1
ATOM 1580 C C . ARG A 1 208 ? -15.941 -2.107 6.846 1.00 96.19 208 ARG A C 1
ATOM 1582 O O . ARG A 1 208 ? -16.465 -2.534 7.875 1.00 96.19 208 ARG A O 1
ATOM 1589 N N . THR A 1 209 ? -14.708 -2.437 6.472 1.00 96.94 209 THR A N 1
ATOM 1590 C CA . THR A 1 209 ? -13.921 -3.437 7.196 1.00 96.94 209 THR A CA 1
ATOM 1591 C C . THR A 1 209 ? -12.500 -2.960 7.448 1.00 96.94 209 THR A C 1
ATOM 1593 O O . THR A 1 209 ? -11.784 -2.654 6.495 1.00 96.94 209 THR A O 1
ATOM 1596 N N . LEU A 1 210 ? -12.071 -3.010 8.707 1.00 96.12 210 LEU A N 1
ATOM 1597 C CA . LEU A 1 210 ? -10.677 -2.834 9.103 1.00 96.12 210 LEU A CA 1
ATOM 1598 C C . LEU A 1 210 ? -10.165 -4.139 9.716 1.00 96.12 210 LEU A C 1
ATOM 1600 O O . LEU A 1 210 ? -10.743 -4.664 10.667 1.00 96.12 210 LEU A O 1
ATOM 1604 N N . ARG A 1 211 ? -9.084 -4.683 9.163 1.00 96.56 211 ARG A N 1
ATOM 1605 C CA . ARG A 1 211 ? -8.429 -5.896 9.657 1.00 96.56 211 ARG A CA 1
ATOM 1606 C C . ARG A 1 211 ? -7.009 -5.566 10.085 1.00 96.56 211 ARG A C 1
ATOM 1608 O O . ARG A 1 211 ? -6.252 -5.019 9.295 1.00 96.56 211 ARG A O 1
ATOM 1615 N N . LEU A 1 212 ? -6.642 -5.932 11.305 1.00 94.81 212 LEU A N 1
ATOM 1616 C CA . LEU A 1 212 ? -5.291 -5.832 11.847 1.00 94.81 212 LEU A CA 1
ATOM 1617 C C . LEU A 1 212 ? -4.755 -7.257 12.008 1.00 94.81 212 LEU A C 1
ATOM 1619 O O . LEU A 1 212 ? -5.318 -8.036 12.778 1.00 94.81 212 LEU A O 1
ATOM 1623 N N . VAL A 1 213 ? -3.716 -7.624 11.255 1.00 93.81 213 VAL A N 1
ATOM 1624 C CA . VAL A 1 213 ? -3.277 -9.025 11.146 1.00 93.81 213 VAL A CA 1
ATOM 1625 C C . VAL A 1 213 ? -1.778 -9.178 11.385 1.00 93.81 213 VAL A C 1
ATOM 1627 O O . VAL A 1 213 ? -0.960 -8.624 10.650 1.00 93.81 213 VAL A O 1
ATOM 1630 N N . GLY A 1 214 ? -1.413 -9.991 12.378 1.00 91.38 214 GLY A N 1
ATOM 1631 C CA . GLY A 1 214 ? -0.048 -10.471 12.587 1.00 91.38 214 GLY A CA 1
ATOM 1632 C C . GLY A 1 214 ? 0.358 -11.499 11.530 1.00 91.38 214 GLY A C 1
ATOM 1633 O O . GLY A 1 214 ? -0.187 -12.604 11.487 1.00 91.38 214 GLY A O 1
ATOM 1634 N N . VAL A 1 215 ? 1.336 -11.159 10.686 1.00 89.38 215 VAL A N 1
ATOM 1635 C CA . VAL A 1 215 ? 1.839 -12.050 9.619 1.00 89.38 215 VAL A CA 1
ATOM 1636 C C . VAL A 1 215 ? 3.174 -12.713 9.973 1.00 89.38 215 VAL A C 1
ATOM 1638 O O . VAL A 1 215 ? 3.521 -13.729 9.379 1.00 89.38 215 VAL A O 1
ATOM 1641 N N . GLY A 1 216 ? 3.889 -12.191 10.974 1.00 81.31 216 GLY A N 1
ATOM 1642 C CA . GLY A 1 216 ? 5.159 -12.738 11.451 1.00 81.31 216 GLY A CA 1
ATOM 1643 C C . GLY A 1 216 ? 5.051 -14.077 12.192 1.00 81.31 216 GLY A C 1
ATOM 1644 O O . GLY A 1 216 ? 3.961 -14.593 12.473 1.00 81.31 216 GLY A O 1
ATOM 1645 N N . VAL A 1 217 ? 6.220 -14.638 12.520 1.00 80.38 217 VAL A N 1
ATOM 1646 C CA . VAL A 1 217 ? 6.340 -15.802 13.418 1.00 80.38 217 VAL A CA 1
ATOM 1647 C C . VAL A 1 217 ? 5.913 -15.404 14.832 1.00 80.38 217 VAL A C 1
ATOM 1649 O O . VAL A 1 217 ? 5.094 -16.086 15.445 1.00 80.38 217 VAL A O 1
ATOM 1652 N N . GLU A 1 218 ? 6.414 -14.266 15.310 1.00 83.00 218 GLU A N 1
ATOM 1653 C CA . GLU A 1 218 ? 6.032 -13.670 16.589 1.00 83.00 218 GLU A CA 1
ATOM 1654 C C . GLU A 1 218 ? 4.700 -12.924 16.477 1.00 83.00 218 GLU A C 1
ATOM 1656 O O . GLU A 1 218 ? 4.415 -12.274 15.465 1.00 83.00 218 GLU A O 1
ATOM 1661 N N . ARG A 1 219 ? 3.886 -13.002 17.536 1.00 86.25 219 ARG A N 1
ATOM 1662 C CA . ARG A 1 219 ? 2.654 -12.221 17.631 1.00 86.25 219 ARG A CA 1
ATOM 1663 C C . ARG A 1 219 ? 3.008 -10.765 17.965 1.00 86.25 219 ARG A C 1
ATOM 1665 O O . ARG A 1 219 ? 3.666 -10.527 18.977 1.00 86.25 219 ARG A O 1
ATOM 1672 N N . PRO A 1 220 ? 2.602 -9.779 17.147 1.00 88.00 220 PRO A N 1
ATOM 1673 C CA . PRO A 1 220 ? 2.735 -8.374 17.502 1.00 88.00 220 PRO A CA 1
ATOM 1674 C C . PRO A 1 220 ? 1.928 -8.061 18.762 1.00 88.00 220 PRO A C 1
ATOM 1676 O O . PRO A 1 220 ? 0.804 -8.536 18.920 1.00 88.00 220 PRO A O 1
ATOM 1679 N N . ILE A 1 221 ? 2.486 -7.208 19.615 1.00 87.88 221 ILE A N 1
ATOM 1680 C CA . ILE A 1 221 ? 1.812 -6.705 20.808 1.00 87.88 221 ILE A CA 1
ATOM 1681 C C . ILE A 1 221 ? 1.330 -5.281 20.526 1.00 87.88 221 ILE A C 1
ATOM 1683 O O . ILE A 1 221 ? 2.144 -4.415 20.202 1.00 87.88 221 ILE A O 1
ATOM 1687 N N . LEU A 1 222 ? 0.027 -5.030 20.660 1.00 88.31 222 LEU A N 1
ATOM 1688 C CA . LEU A 1 222 ? -0.570 -3.699 20.513 1.00 88.31 222 LEU A CA 1
ATOM 1689 C C . LEU A 1 222 ? -1.318 -3.298 21.779 1.00 88.31 222 LEU A C 1
ATOM 1691 O O . LEU A 1 222 ? -2.003 -4.114 22.396 1.00 88.31 222 LEU A O 1
ATOM 1695 N N . THR A 1 223 ? -1.236 -2.021 22.150 1.00 89.38 223 THR A N 1
ATOM 1696 C CA . THR A 1 223 ? -2.093 -1.505 23.221 1.00 89.38 223 THR A CA 1
ATOM 1697 C C . THR A 1 223 ? -3.493 -1.216 22.689 1.00 89.38 223 THR A C 1
ATOM 1699 O O . THR A 1 223 ? -3.660 -0.763 21.552 1.00 89.38 223 THR A O 1
ATOM 1702 N N . VAL A 1 224 ? -4.510 -1.438 23.523 1.00 90.62 224 VAL A N 1
ATOM 1703 C CA . VAL A 1 224 ? -5.901 -1.077 23.207 1.00 90.62 224 VAL A CA 1
ATOM 1704 C C . VAL A 1 224 ? -6.013 0.408 22.844 1.00 90.62 224 VAL A C 1
ATOM 1706 O O . VAL A 1 224 ? -6.639 0.749 21.841 1.00 90.62 224 VAL A O 1
ATOM 1709 N N . GLN A 1 225 ? -5.323 1.281 23.584 1.00 88.62 225 GLN A N 1
ATOM 1710 C CA . GLN A 1 225 ? -5.336 2.724 23.341 1.00 88.62 225 GLN A CA 1
ATOM 1711 C C . GLN A 1 225 ? -4.796 3.094 21.954 1.00 88.62 225 GLN A C 1
ATOM 1713 O O . GLN A 1 225 ? -5.372 3.941 21.275 1.00 88.62 225 GLN A O 1
ATOM 1718 N N . THR A 1 226 ? -3.718 2.444 21.504 1.00 87.75 226 THR A N 1
ATOM 1719 C CA . THR A 1 226 ? -3.146 2.653 20.165 1.00 87.75 226 THR A CA 1
ATOM 1720 C C . THR A 1 226 ? -4.174 2.366 19.068 1.00 87.75 226 THR A C 1
ATOM 1722 O O . THR A 1 226 ? -4.295 3.127 18.105 1.00 87.75 226 THR A O 1
ATOM 1725 N N . ILE A 1 227 ? -4.951 1.291 19.218 1.00 89.75 227 ILE A N 1
ATOM 1726 C CA . ILE A 1 227 ? -5.989 0.901 18.255 1.00 89.75 227 ILE A CA 1
ATOM 1727 C C . ILE A 1 227 ? -7.140 1.913 18.268 1.00 89.75 227 ILE A C 1
ATOM 1729 O O . ILE A 1 227 ? -7.550 2.380 17.205 1.00 89.75 227 ILE A O 1
ATOM 1733 N N . LEU A 1 228 ? -7.623 2.301 19.453 1.00 88.81 228 LEU A N 1
ATOM 1734 C CA . LEU A 1 228 ? -8.694 3.293 19.596 1.00 88.81 228 LEU A CA 1
ATOM 1735 C C . LEU A 1 228 ? -8.299 4.646 18.989 1.00 88.81 228 LEU A C 1
ATOM 1737 O O . LEU A 1 228 ? -9.064 5.214 18.210 1.00 88.81 228 LEU A O 1
ATOM 1741 N N . ASN A 1 229 ? -7.085 5.126 19.273 1.00 86.06 229 ASN A N 1
ATOM 1742 C CA . ASN A 1 229 ? -6.552 6.365 18.701 1.00 86.06 229 ASN A CA 1
ATOM 1743 C C . ASN A 1 229 ? -6.468 6.289 17.173 1.00 86.06 229 ASN A C 1
ATOM 1745 O O . ASN A 1 229 ? -6.865 7.227 16.483 1.00 86.06 229 ASN A O 1
ATOM 1749 N N . THR A 1 230 ? -6.000 5.154 16.649 1.00 86.81 230 THR A N 1
ATOM 1750 C CA . THR A 1 230 ? -5.904 4.924 15.204 1.00 86.81 230 THR A CA 1
ATOM 1751 C C . THR A 1 230 ? -7.266 5.028 14.530 1.00 86.81 230 THR A C 1
ATOM 1753 O O . THR A 1 230 ? -7.399 5.706 13.517 1.00 86.81 230 THR A O 1
ATOM 1756 N N . ILE A 1 231 ? -8.288 4.390 15.099 1.00 87.75 231 ILE A N 1
ATOM 1757 C CA . ILE A 1 231 ? -9.645 4.414 14.545 1.00 87.75 231 ILE A CA 1
ATOM 1758 C C . ILE A 1 231 ? -10.254 5.812 14.671 1.00 87.75 231 ILE A C 1
ATOM 1760 O O . ILE A 1 231 ? -10.895 6.290 13.738 1.00 87.75 231 ILE A O 1
ATOM 1764 N N . HIS A 1 232 ? -10.011 6.501 15.786 1.00 83.75 232 HIS A N 1
ATOM 1765 C CA . HIS A 1 232 ? -10.476 7.872 15.980 1.00 83.75 232 HIS A CA 1
ATOM 1766 C C . HIS A 1 232 ? -9.903 8.839 14.928 1.00 83.75 232 HIS A C 1
ATOM 1768 O O . HIS A 1 232 ? -10.604 9.742 14.467 1.00 83.75 232 HIS A O 1
ATOM 1774 N N . ALA A 1 233 ? -8.660 8.622 14.488 1.00 82.88 233 ALA A N 1
ATOM 1775 C CA . ALA A 1 233 ? -8.029 9.420 13.439 1.00 82.88 233 ALA A CA 1
ATOM 1776 C C . ALA A 1 233 ? -8.670 9.251 12.042 1.00 82.88 233 ALA A C 1
ATOM 1778 O O . ALA A 1 233 ? -8.452 10.110 11.188 1.00 82.88 233 ALA A O 1
ATOM 1779 N N . LEU A 1 234 ? -9.477 8.202 11.811 1.00 83.62 234 LEU A N 1
ATOM 1780 C CA . LEU A 1 234 ? -10.095 7.882 10.511 1.00 83.62 234 LEU A CA 1
ATOM 1781 C C . LEU A 1 234 ? -11.436 8.591 10.226 1.00 83.62 234 LEU A C 1
ATOM 1783 O O . LEU A 1 234 ? -12.080 8.264 9.230 1.00 83.62 234 LEU A O 1
ATOM 1787 N N . ARG A 1 235 ? -11.877 9.524 11.092 1.00 81.31 235 ARG A N 1
ATOM 1788 C CA . ARG A 1 235 ? -13.100 10.356 10.943 1.00 81.31 235 ARG A CA 1
ATOM 1789 C C . ARG A 1 235 ? -14.228 9.669 10.166 1.00 81.31 235 ARG A C 1
ATOM 1791 O O . ARG A 1 235 ? -14.654 10.113 9.102 1.00 81.31 235 ARG A O 1
ATOM 1798 N N . LEU A 1 236 ? -14.705 8.561 10.715 1.00 85.62 236 LEU A N 1
ATOM 1799 C CA . LEU A 1 236 ? -15.708 7.734 10.062 1.00 85.62 236 LEU A CA 1
ATOM 1800 C C . LEU A 1 236 ? -17.093 8.391 10.200 1.00 85.62 236 LEU A C 1
ATOM 1802 O O . LEU A 1 236 ? -17.533 8.610 11.331 1.00 85.62 236 LEU A O 1
ATOM 1806 N N . PRO A 1 237 ? -17.784 8.727 9.093 1.00 84.69 237 PRO A N 1
ATOM 1807 C CA . PRO A 1 237 ? -19.130 9.297 9.158 1.00 84.69 237 PRO A CA 1
ATOM 1808 C C . PRO A 1 237 ? -20.178 8.255 9.565 1.00 84.69 237 PRO A C 1
ATOM 1810 O O . PRO A 1 237 ? -21.191 8.602 10.167 1.00 84.69 237 PRO A O 1
ATOM 1813 N N . GLU A 1 238 ? -19.924 6.980 9.264 1.00 88.38 238 GLU A N 1
ATOM 1814 C CA . GLU A 1 238 ? -20.760 5.843 9.635 1.00 88.38 238 GLU A CA 1
ATOM 1815 C C . GLU A 1 238 ? -19.937 4.793 10.387 1.00 88.38 238 GLU A C 1
ATOM 1817 O O . GLU A 1 238 ? -18.713 4.720 10.261 1.00 88.38 238 GLU A O 1
ATOM 1822 N N . LYS A 1 239 ? -20.615 3.948 11.172 1.00 90.94 239 LYS A N 1
ATOM 1823 C CA . LYS A 1 239 ? -19.959 2.835 11.869 1.00 90.94 239 LYS A CA 1
ATOM 1824 C C . LYS A 1 239 ? -19.438 1.817 10.859 1.00 90.94 239 LYS A C 1
ATOM 1826 O O . LYS A 1 239 ? -20.203 1.343 10.018 1.00 90.94 239 LYS A O 1
ATOM 1831 N N . MET A 1 240 ? -18.187 1.386 11.020 1.00 94.19 240 MET A N 1
ATOM 1832 C CA . MET A 1 240 ? -17.656 0.239 10.280 1.00 94.19 240 MET A CA 1
ATOM 1833 C C . MET A 1 240 ? -18.503 -1.004 10.559 1.00 94.19 240 MET A C 1
ATOM 1835 O O . MET A 1 240 ? -18.990 -1.211 11.670 1.00 94.19 240 MET A O 1
ATOM 1839 N N . GLN A 1 241 ? -18.631 -1.891 9.577 1.00 95.25 241 GLN A N 1
ATOM 1840 C CA . GLN A 1 241 ? -19.338 -3.159 9.759 1.00 95.25 241 GLN A CA 1
ATOM 1841 C C . GLN A 1 241 ? -18.544 -4.110 10.656 1.00 95.25 241 GLN A C 1
ATOM 1843 O O . GLN A 1 241 ? -19.111 -4.781 11.518 1.00 95.25 241 GLN A O 1
ATOM 1848 N N . VAL A 1 242 ? -17.222 -4.183 10.465 1.00 95.94 242 VAL A N 1
ATOM 1849 C CA . VAL A 1 242 ? -16.384 -5.083 11.260 1.00 95.94 242 VAL A CA 1
ATOM 1850 C C . VAL A 1 242 ? -14.962 -4.567 11.457 1.00 95.94 242 VAL A C 1
ATOM 1852 O O . VAL A 1 242 ? -14.295 -4.146 10.512 1.00 95.94 242 VAL A O 1
ATOM 1855 N N . LEU A 1 243 ? -14.491 -4.684 12.697 1.00 95.38 243 LEU A N 1
ATOM 1856 C CA . LEU A 1 243 ? -13.081 -4.640 13.064 1.00 95.38 243 LEU A CA 1
ATOM 1857 C C . LEU A 1 243 ? -12.615 -6.065 13.384 1.00 95.38 243 LEU A C 1
ATOM 1859 O O . LEU A 1 243 ? -13.243 -6.748 14.194 1.00 95.38 243 LEU A O 1
ATOM 1863 N N . VAL A 1 244 ? -11.529 -6.520 12.764 1.00 95.38 244 VAL A N 1
ATOM 1864 C CA . VAL A 1 244 ? -10.942 -7.846 13.019 1.00 95.38 244 VAL A CA 1
ATOM 1865 C C . VAL A 1 244 ? -9.515 -7.687 13.514 1.00 95.38 244 VAL A C 1
ATOM 1867 O O . VAL A 1 244 ? -8.720 -7.009 12.868 1.00 95.38 244 VAL A O 1
ATOM 1870 N N . LEU A 1 245 ? -9.185 -8.351 14.618 1.00 93.81 245 LEU A N 1
ATOM 1871 C CA . LEU A 1 245 ? -7.824 -8.482 15.123 1.00 93.81 245 LEU A CA 1
ATOM 1872 C C . LEU A 1 245 ? -7.429 -9.957 15.090 1.00 93.81 245 LEU A C 1
ATOM 1874 O O . LEU A 1 245 ? -8.078 -10.796 15.709 1.00 93.81 245 LEU A O 1
ATOM 1878 N N . GLU A 1 246 ? -6.375 -10.277 14.348 1.00 93.50 246 GLU A N 1
ATOM 1879 C CA . GLU A 1 246 ? -5.984 -11.656 14.059 1.00 93.50 246 GLU A CA 1
ATOM 1880 C C . GLU A 1 246 ? -4.492 -11.856 14.324 1.00 93.50 246 GLU A C 1
ATOM 1882 O O . GLU A 1 246 ? -3.656 -11.136 13.779 1.00 93.50 246 GLU A O 1
ATOM 1887 N N . ARG A 1 247 ? -4.148 -12.857 15.146 1.00 90.94 247 ARG A N 1
ATOM 1888 C CA . ARG A 1 247 ? -2.759 -13.153 15.550 1.00 90.94 247 ARG A CA 1
ATOM 1889 C C . ARG A 1 247 ? -2.027 -11.941 16.153 1.00 90.94 247 ARG A C 1
ATOM 1891 O O . ARG A 1 247 ? -0.846 -11.756 15.889 1.00 90.94 247 ARG A O 1
ATOM 1898 N N . ILE A 1 248 ? -2.718 -11.134 16.955 1.00 89.62 248 ILE A N 1
ATOM 1899 C CA . ILE A 1 248 ? -2.166 -9.982 17.688 1.00 89.62 248 ILE A CA 1
ATOM 1900 C C . ILE A 1 248 ? -2.411 -10.209 19.178 1.00 89.62 248 ILE A C 1
ATOM 1902 O O . ILE A 1 248 ? -3.509 -10.617 19.546 1.00 89.62 248 ILE A O 1
ATOM 1906 N N . ASP A 1 249 ? -1.431 -9.910 20.024 1.00 89.50 249 ASP A N 1
ATOM 1907 C CA . ASP A 1 249 ? -1.617 -9.882 21.472 1.00 89.50 249 ASP A CA 1
ATOM 1908 C C . ASP A 1 249 ? -1.984 -8.456 21.917 1.00 89.50 249 ASP A C 1
ATOM 1910 O O . ASP A 1 249 ? -1.383 -7.469 21.484 1.00 89.50 249 ASP A O 1
ATOM 1914 N N . LEU A 1 250 ? -3.004 -8.335 22.770 1.00 90.12 250 LEU A N 1
ATOM 1915 C CA . LEU A 1 250 ? -3.532 -7.045 23.215 1.00 90.12 250 LEU A CA 1
ATOM 1916 C C . LEU A 1 250 ? -3.090 -6.725 24.640 1.00 90.12 250 LEU A C 1
ATOM 1918 O O . LEU A 1 250 ? -3.289 -7.520 25.556 1.00 90.12 250 LEU A O 1
ATOM 1922 N N . LEU A 1 251 ? -2.551 -5.523 24.832 1.00 89.75 251 LEU A N 1
ATOM 1923 C CA . LEU A 1 251 ? -2.257 -4.964 26.148 1.00 89.75 251 LEU A CA 1
ATOM 1924 C C . LEU A 1 251 ? -3.304 -3.922 26.539 1.00 89.75 251 LEU A C 1
ATOM 1926 O O . LEU A 1 251 ? -3.534 -2.947 25.820 1.00 89.75 251 LEU A O 1
ATOM 1930 N N . GLY A 1 252 ? -3.894 -4.102 27.719 1.00 89.06 252 GLY A N 1
ATOM 1931 C CA . GLY A 1 252 ? -4.862 -3.174 28.296 1.00 89.06 252 GLY A CA 1
ATOM 1932 C C . GLY A 1 252 ? -6.315 -3.672 28.253 1.00 89.06 252 GLY A C 1
ATOM 1933 O O . GLY A 1 252 ? -6.567 -4.862 28.051 1.00 89.06 252 GLY A O 1
ATOM 1934 N N . PRO A 1 253 ? -7.283 -2.778 28.505 1.00 90.31 253 PRO A N 1
ATOM 1935 C CA . PRO A 1 253 ? -8.690 -3.123 28.710 1.00 90.31 253 PRO A CA 1
ATOM 1936 C C . PRO A 1 253 ? -9.410 -3.488 27.398 1.00 90.31 253 PRO A C 1
ATOM 1938 O O . PRO A 1 253 ? -10.054 -2.662 26.764 1.00 90.31 253 PRO A O 1
ATOM 1941 N N . THR A 1 254 ? -9.359 -4.758 26.988 1.00 89.25 254 THR A N 1
ATOM 1942 C CA . THR A 1 254 ? -9.965 -5.234 25.721 1.00 89.25 254 THR A CA 1
ATOM 1943 C C . THR A 1 254 ? -11.479 -5.014 25.614 1.00 89.25 254 THR A C 1
ATOM 1945 O O . THR A 1 254 ? -12.010 -4.939 24.505 1.00 89.25 254 THR A O 1
ATOM 1948 N N . HIS A 1 255 ? -12.177 -4.862 26.743 1.00 87.50 255 HIS A N 1
ATOM 1949 C CA . HIS A 1 255 ? -13.601 -4.526 26.769 1.00 87.50 255 HIS A CA 1
ATOM 1950 C C . HIS A 1 255 ? -13.899 -3.148 26.155 1.00 87.50 255 HIS A C 1
ATOM 1952 O O . HIS A 1 255 ? -14.982 -2.969 25.604 1.00 87.50 255 HIS A O 1
ATOM 1958 N N . GLU A 1 256 ? -12.946 -2.210 26.172 1.00 88.69 256 GLU A N 1
ATOM 1959 C CA . GLU A 1 256 ? -13.098 -0.902 25.523 1.00 88.69 256 GLU A CA 1
ATOM 1960 C C . GLU A 1 256 ? -13.189 -1.032 23.997 1.00 88.69 256 GLU A C 1
ATOM 1962 O O . GLU A 1 256 ? -13.980 -0.336 23.366 1.00 88.69 256 GLU A O 1
ATOM 1967 N N . LEU A 1 257 ? -12.457 -1.981 23.394 1.00 86.50 257 LEU A N 1
ATOM 1968 C CA . LEU A 1 257 ? -12.594 -2.277 21.962 1.00 86.50 257 LEU A CA 1
ATOM 1969 C C . LEU A 1 257 ? -13.978 -2.844 21.649 1.00 86.50 257 LEU A C 1
ATOM 1971 O O . LEU A 1 257 ? -14.592 -2.451 20.664 1.00 86.50 257 LEU A O 1
ATOM 1975 N N . ALA A 1 258 ? -14.483 -3.751 22.488 1.00 80.81 258 ALA A N 1
ATOM 1976 C CA . ALA A 1 258 ? -15.789 -4.378 22.283 1.00 80.81 258 ALA A CA 1
ATOM 1977 C C . ALA A 1 258 ? -16.964 -3.394 22.433 1.00 80.81 258 ALA A C 1
ATOM 1979 O O . ALA A 1 258 ? -18.022 -3.616 21.851 1.00 80.81 258 ALA A O 1
ATOM 1980 N N . GLN A 1 259 ? -16.781 -2.322 23.208 1.00 85.00 259 GLN A N 1
ATOM 1981 C CA . GLN A 1 259 ? -17.781 -1.275 23.447 1.00 85.00 259 GLN A CA 1
ATOM 1982 C C . GLN A 1 259 ? -17.616 -0.057 22.526 1.00 85.00 259 GLN A C 1
ATOM 1984 O O . GLN A 1 259 ? -18.383 0.899 22.625 1.00 85.00 259 GLN A O 1
ATOM 1989 N N . MET A 1 260 ? -16.618 -0.070 21.640 1.00 86.19 260 MET A N 1
ATOM 1990 C CA . MET A 1 260 ? -16.318 1.047 20.755 1.00 86.19 260 MET A CA 1
ATOM 1991 C C . MET A 1 260 ? -17.481 1.327 19.791 1.00 86.19 260 MET A C 1
ATOM 1993 O O . MET A 1 260 ? -17.878 0.467 19.007 1.00 86.19 260 MET A O 1
ATOM 1997 N N . ASP A 1 261 ? -17.955 2.576 19.766 1.00 85.12 261 ASP A N 1
ATOM 1998 C CA . ASP A 1 261 ? -19.093 2.991 18.931 1.00 85.12 261 ASP A CA 1
ATOM 1999 C C . ASP A 1 261 ? -18.765 3.100 17.427 1.00 85.12 261 ASP A C 1
ATOM 2001 O O . ASP A 1 261 ? -19.652 3.277 16.600 1.00 85.12 261 ASP A O 1
ATOM 2005 N N . ALA A 1 262 ? -17.493 2.962 17.045 1.00 85.62 262 ALA A N 1
ATOM 2006 C CA . ALA A 1 262 ? -17.029 3.081 15.663 1.00 85.62 262 ALA A CA 1
ATOM 2007 C C . ALA A 1 262 ? -17.206 1.802 14.818 1.00 85.62 262 ALA A C 1
ATOM 2009 O O . ALA A 1 262 ? -16.996 1.850 13.605 1.00 85.62 262 ALA A O 1
ATOM 2010 N N . ALA A 1 263 ? -17.577 0.662 15.419 1.00 90.50 263 ALA A N 1
ATOM 2011 C CA . ALA A 1 263 ? -17.781 -0.601 14.705 1.00 90.50 263 ALA A CA 1
ATOM 2012 C C . ALA A 1 263 ? -19.037 -1.345 15.184 1.00 90.50 263 ALA A C 1
ATOM 2014 O O . ALA A 1 263 ? -19.315 -1.418 16.375 1.00 90.50 263 ALA A O 1
ATOM 2015 N N . GLN A 1 264 ? -19.780 -1.950 14.256 1.00 93.06 264 GLN A N 1
ATOM 2016 C CA . GLN A 1 264 ? -20.955 -2.775 14.565 1.00 93.06 264 GLN A CA 1
ATOM 2017 C C . GLN A 1 264 ? -20.570 -4.111 15.212 1.00 93.06 264 GLN A C 1
ATOM 2019 O O . GLN A 1 264 ? -21.315 -4.652 16.026 1.00 93.06 264 GLN A O 1
ATOM 2024 N N . ARG A 1 265 ? -19.411 -4.659 14.833 1.00 93.00 265 ARG A N 1
ATOM 2025 C CA . ARG A 1 265 ? -18.875 -5.912 15.366 1.00 93.00 265 ARG A CA 1
ATOM 2026 C C . ARG A 1 265 ? -17.362 -5.833 15.502 1.00 93.00 265 ARG A C 1
ATOM 2028 O O . ARG A 1 265 ? -16.673 -5.442 14.561 1.00 93.00 265 ARG A O 1
ATOM 2035 N N . VAL A 1 266 ? -16.848 -6.304 16.633 1.00 91.69 266 VAL A N 1
ATOM 2036 C CA . VAL A 1 266 ? -15.410 -6.452 16.874 1.00 91.69 266 VAL A CA 1
ATOM 2037 C C . VAL A 1 266 ? -15.085 -7.926 17.081 1.00 91.69 266 VAL A C 1
ATOM 2039 O O . VAL A 1 266 ? -15.670 -8.584 17.938 1.00 91.69 266 VAL A O 1
ATOM 2042 N N . VAL A 1 267 ? -14.173 -8.452 16.267 1.00 92.06 267 VAL A N 1
ATOM 2043 C CA . VAL A 1 267 ? -13.641 -9.812 16.386 1.00 92.06 267 VAL A CA 1
ATOM 2044 C C . VAL A 1 267 ? -12.264 -9.708 17.024 1.00 92.06 267 VAL A C 1
ATOM 2046 O O . VAL A 1 267 ? -11.325 -9.212 16.401 1.00 92.06 267 VAL A O 1
ATOM 2049 N N . LEU A 1 268 ? -12.174 -10.132 18.283 1.00 86.62 268 LEU A N 1
ATOM 2050 C CA . LEU A 1 268 ? -10.933 -10.135 19.053 1.00 86.62 268 LEU A CA 1
ATOM 2051 C C . LEU A 1 268 ? -10.092 -11.390 18.742 1.00 86.62 268 LEU A C 1
ATOM 2053 O O . LEU A 1 268 ? -10.655 -12.396 18.297 1.00 86.62 268 LEU A O 1
ATOM 2057 N N . PRO A 1 269 ? -8.769 -11.348 18.986 1.00 81.12 269 PRO A N 1
ATOM 2058 C CA . PRO A 1 269 ? -7.898 -12.508 18.824 1.00 81.12 269 PRO A CA 1
ATOM 2059 C C . PRO A 1 269 ? -8.348 -13.643 19.755 1.00 81.12 269 PRO A C 1
ATOM 2061 O O . PRO A 1 269 ? -8.746 -13.377 20.891 1.00 81.12 269 PRO A O 1
ATOM 2064 N N . GLN A 1 270 ? -8.283 -14.889 19.273 1.00 65.31 270 GLN A N 1
ATOM 2065 C CA . GLN A 1 270 ? -8.443 -16.087 20.108 1.00 65.31 270 GLN A CA 1
ATOM 2066 C C . GLN A 1 270 ? -7.164 -16.412 20.886 1.00 65.31 270 GLN A C 1
ATOM 2068 O O . GLN A 1 270 ? -6.050 -16.250 20.319 1.00 65.31 270 GLN A O 1
#

Organism: NCBI:txid1314781

Secondary structure (DSSP, 8-state):
--EEEESS-TT-EE-S-----------S-HHHHHHHHHTTSSEEEEES--TTTHHHHIIIIIT-TT-SEEEEEEEEE--S--HHHHHHHHGGGGGPPSSEEEEEEEEE-TTSS-EEEEEEEE-TT--EEEEEEEES-HHHHHHHIIIIIS-GGGEEEEEEEGGGHHHHHHHH---TT--EEEEEE-SGGGGTTTT---SPPP--TT--EEEEEE-SSSPPEEEHHHHHHHHHTT--SS-BSEEEEES-EEES-HHHHHT-TTBS-EE---

Radius of gyration: 20.86 Å; chains: 1; bounding box: 50×43×60 Å